Protein AF-0000000083107927 (afdb_homodimer)

Solvent-accessible surface area (backbone atoms only — not comparable to full-atom values): 17995 Å² total; per-residue (Å²): 126,89,70,71,64,63,70,63,21,47,60,52,73,68,55,48,52,52,48,58,64,39,48,59,57,32,38,38,34,33,36,38,98,84,64,43,47,44,71,46,82,35,68,58,19,66,60,95,88,34,48,30,35,75,42,50,58,80,34,67,66,45,54,21,39,76,75,36,34,45,26,21,42,36,36,68,52,48,76,32,79,42,50,28,31,36,40,32,32,31,37,36,48,46,81,45,88,44,73,68,60,45,48,56,45,35,51,35,36,40,27,37,51,57,33,86,81,52,79,87,45,45,68,58,40,52,57,71,46,57,74,43,30,31,35,38,54,48,69,75,43,76,49,49,38,32,34,64,61,71,72,60,69,92,60,73,73,24,26,71,19,28,59,52,66,71,64,54,98,125,88,71,71,65,63,70,63,20,48,60,51,73,67,53,47,53,53,49,58,65,39,48,58,57,32,39,38,32,32,35,39,98,85,64,43,46,42,69,46,80,36,66,57,19,68,60,95,88,34,50,30,36,74,42,49,60,80,34,68,64,44,54,21,38,76,75,38,34,44,26,20,42,35,36,68,52,50,80,31,77,43,51,29,31,35,38,33,33,31,37,35,48,45,79,45,87,44,72,70,59,44,48,56,46,36,50,34,36,40,28,35,50,57,33,87,81,52,78,86,46,46,68,59,40,52,57,72,46,57,74,41,30,32,33,38,55,47,68,75,43,78,50,49,39,31,34,63,62,69,72,59,70,90,60,73,72,26,26,70,20,29,61,49,65,71,66,56,93

Radius of gyration: 19.97 Å; Cα contacts (8 Å, |Δi|>4): 719; chains: 2; bounding box: 53×62×47 Å

Secondary structure (DSSP, 8-state):
----HHHHTPPPHHHHHHHHHH--EEEEEEE-TTS-EEEEEEE-EEETTEEEEEEETTSHHHHHHHH--EEEEEEEE-SSGGG-EEEEEEEEEEEE--HHHHHHHHHHHHHHHT----GGGHHHHHHHTTTEEEEEEEEEEEEEEEGGGG-PPP----STTHHHHHTT-/----HHHHTPPPHHHHHHHHHH--EEEEEEE-TTS-EEEEEEE-EEETTEEEEEEETTSHHHHHHHH--EEEEEEEE-SSGGG-EEEEEEEEEEEE--HHHHHHHHHHHHHHHT----GGGHHHHHHHTTTEEEEEEEEEEEEEEEGGGG-PPP----STTHHHHHS--

Organism: NCBI:txid185642

InterPro domains:
  IPR011576 Pyridoxamine 5'-phosphate oxidase, N-terminal [PF01243] (13-145)
  IPR012349 FMN-binding split barrel [G3DSA:2.30.110.10] (10-155)
  IPR019920 F420-binding domain, putative [TIGR03618] (17-143)
  IPR052019 F420H(2)-dependent biliverdin reductase/Heme oxygenase [PTHR35176] (5-149)

Nearest PDB structures (foldseek):
  1rfe-assembly1_A  TM=9.803E-01  e=1.146E-28  Mycobacterium tuberculosis H37Rv
  3tgv-assembly2_D  TM=7.789E-01  e=3.105E-09  Vibrio cholerae O395
  2fg9-assembly1_A  TM=7.970E-01  e=3.105E-09  Bacteroides thetaiotaomicron VPI-5482
  3f7e-assembly1_B  TM=7.983E-01  e=1.366E-08  Mycolicibacterium smegmatis
  5bnc-assembly1_B  TM=7.028E-01  e=1.392E-09  Mycolicibacterium smegmatis MC2 155

Foldseek 3Di:
DPPPVQVLFFDDPVRQLVLVLQAAKKKKWFADPVRDTDIDIAGWFADPSWTKGKDACPDPRNVRCVVPFWMKMKDWDDQDQLFTKIKMFTDGKDKDDDPVVQQRGLQRSCCSPPHHDDPVCSVVSVVVRPNIIMMTDDGPDMRIGGSPSVPDDDDDRDDPCSCVVVVDD/DPPPVQVLFFDDPVRQLVLVLQAAKKKKWFADPVRDTDIDIAGWFADPSWTKGKDACPDPRNVRCVVPFWMKMKDWDDQDQLFTKIKMFTDGKDKDDDPVVQQRGLQRSCCSPPHHDDPVCSVVSVVVRPNIIMMTDDGPDMRIGGSPSVPDDDDDRDDPCSCVVPVDD

pLDDT: mean 95.0, std 11.54, range [25.0, 98.97]

Structure (mmCIF, N/CA/C/O backbone):
data_AF-0000000083107927-model_v1
#
loop_
_entity.id
_entity.type
_entity.pdbx_description
1 polymer 'PPOX class F420-dependent enzyme'
#
loop_
_atom_site.group_PDB
_atom_site.id
_atom_site.type_symbol
_atom_site.label_atom_id
_atom_site.label_alt_id
_atom_site.label_comp_id
_atom_site.label_asym_id
_atom_site.label_entity_id
_atom_site.label_seq_id
_atom_site.pdbx_PDB_ins_code
_atom_site.Cartn_x
_atom_site.Cartn_y
_atom_site.Cartn_z
_atom_site.occupancy
_atom_site.B_iso_or_equiv
_atom_site.auth_seq_id
_atom_site.auth_comp_id
_atom_site.auth_asym_id
_atom_site.auth_atom_id
_atom_site.pdbx_PDB_model_num
ATOM 1 N N . MET A 1 1 ? -26.991 18.709 9.28 1 25 1 MET A N 1
ATOM 2 C CA . MET A 1 1 ? -26.759 17.269 9.339 1 25 1 MET A CA 1
ATOM 3 C C . MET A 1 1 ? -25.524 16.884 8.532 1 25 1 MET A C 1
ATOM 5 O O . MET A 1 1 ? -25.493 17.06 7.313 1 25 1 MET A O 1
ATOM 9 N N . GLY A 1 2 ? -24.262 17.205 8.738 1 36.43 2 GLY A N 1
ATOM 10 C CA . GLY A 1 2 ? -23.149 16.992 7.827 1 36.43 2 GLY A CA 1
ATOM 11 C C . GLY A 1 2 ? -23.206 15.652 7.118 1 36.43 2 GLY A C 1
ATOM 12 O O . GLY A 1 2 ? -23.326 14.608 7.763 1 36.43 2 GLY A O 1
ATOM 13 N N . THR A 1 3 ? -23.9 15.281 6.061 1 43.7 3 THR A N 1
ATOM 14 C CA . THR A 1 3 ? -24.222 14.115 5.247 1 43.7 3 THR A CA 1
ATOM 15 C C . THR A 1 3 ? -23.031 13.163 5.17 1 43.7 3 THR A C 1
ATOM 17 O O . THR A 1 3 ? -21.882 13.603 5.094 1 43.7 3 THR A O 1
ATOM 20 N N . ASN A 1 4 ? -23.126 11.866 5.788 1 58.09 4 ASN A N 1
ATOM 21 C CA . ASN A 1 4 ? -22.116 10.815 5.848 1 58.09 4 ASN A CA 1
ATOM 22 C C . ASN A 1 4 ? -21.415 10.633 4.504 1 58.09 4 ASN A C 1
ATOM 24 O O . ASN A 1 4 ? -21.926 9.942 3.621 1 58.09 4 ASN A O 1
ATOM 28 N N . GLN A 1 5 ? -20.602 11.636 4.016 1 72.55 5 GLN A N 1
ATOM 29 C CA . GLN A 1 5 ? -19.848 11.679 2.767 1 72.55 5 GLN A CA 1
ATOM 30 C C . GLN A 1 5 ? -19.189 10.334 2.476 1 72.55 5 GLN A C 1
ATOM 32 O O . GLN A 1 5 ? -19.013 9.961 1.315 1 72.55 5 GLN A O 1
ATOM 37 N N . ARG A 1 6 ? -19.129 9.5 3.492 1 80.08 6 ARG A N 1
ATOM 38 C CA . ARG A 1 6 ? -18.512 8.196 3.269 1 80.08 6 ARG A CA 1
ATOM 39 C C . ARG A 1 6 ? -19.427 7.29 2.452 1 80.08 6 ARG A C 1
ATOM 41 O O . ARG A 1 6 ? -18.96 6.538 1.595 1 80.08 6 ARG A O 1
ATOM 48 N N . ALA A 1 7 ? -20.666 7.366 2.718 1 86.87 7 ALA A N 1
ATOM 49 C CA . ALA A 1 7 ? -21.623 6.513 2.02 1 86.87 7 ALA A CA 1
ATOM 50 C C . ALA A 1 7 ? -21.676 6.85 0.533 1 86.87 7 ALA A C 1
ATOM 52 O O . ALA A 1 7 ? -21.953 5.981 -0.298 1 86.87 7 ALA A O 1
ATOM 53 N N . SER A 1 8 ? -21.372 8.087 0.231 1 92.18 8 SER A N 1
ATOM 54 C CA . SER A 1 8 ? -21.516 8.54 -1.149 1 92.18 8 SER A CA 1
ATOM 55 C C . SER A 1 8 ? -20.375 8.028 -2.021 1 92.18 8 SER A C 1
ATOM 57 O O . SER A 1 8 ? -20.486 8.006 -3.249 1 92.18 8 SER A O 1
ATOM 59 N N . ILE A 1 9 ? -19.331 7.525 -1.415 1 97.04 9 ILE A N 1
ATOM 60 C CA . ILE A 1 9 ? -18.185 7.174 -2.247 1 97.04 9 ILE A CA 1
ATOM 61 C C . ILE A 1 9 ? -17.94 5.668 -2.18 1 97.04 9 ILE A C 1
ATOM 63 O O . ILE A 1 9 ? -16.983 5.161 -2.77 1 97.04 9 ILE A O 1
ATOM 67 N N . VAL A 1 10 ? -18.829 4.957 -1.519 1 98.24 10 VAL A N 1
ATOM 68 C CA . VAL A 1 10 ? -18.697 3.507 -1.423 1 98.24 10 VAL A CA 1
ATOM 69 C C . VAL A 1 10 ? -18.912 2.876 -2.797 1 98.24 10 VAL A C 1
ATOM 71 O O . VAL A 1 10 ? -19.818 3.272 -3.534 1 98.24 10 VAL A O 1
ATOM 74 N N . MET A 1 11 ? -18.13 1.885 -3.105 1 98.54 11 MET A N 1
ATOM 75 C CA . MET A 1 11 ? -18.261 1.158 -4.365 1 98.54 11 MET A CA 1
ATOM 76 C C . MET A 1 11 ? -19.229 -0.011 -4.22 1 98.54 11 MET A C 1
ATOM 78 O O . MET A 1 11 ? -19.289 -0.646 -3.165 1 98.54 11 MET A O 1
ATOM 82 N N . SER A 1 12 ? -19.942 -0.313 -5.289 1 98.06 12 SER A N 1
ATOM 83 C CA . SER A 1 12 ? -20.732 -1.539 -5.331 1 98.06 12 SER A CA 1
ATOM 84 C C . SER A 1 12 ? -19.837 -2.771 -5.414 1 98.06 12 SER A C 1
ATOM 86 O O . SER A 1 12 ? -18.641 -2.658 -5.694 1 98.06 12 SER A O 1
ATOM 88 N N . GLU A 1 13 ? -20.438 -3.903 -5.198 1 97.84 13 GLU A N 1
ATOM 89 C CA . GLU A 1 13 ? -19.687 -5.149 -5.312 1 97.84 13 GLU A CA 1
ATOM 90 C C . GLU A 1 13 ? -19.122 -5.326 -6.718 1 97.84 13 GLU A C 1
ATOM 92 O O . GLU A 1 13 ? -18.001 -5.812 -6.887 1 97.84 13 GLU A O 1
ATOM 97 N N . GLU A 1 14 ? -19.906 -4.949 -7.676 1 98.33 14 GLU A N 1
ATOM 98 C CA . GLU A 1 14 ? -19.465 -5.059 -9.064 1 98.33 14 GLU A CA 1
ATOM 99 C C . GLU A 1 14 ? -18.309 -4.105 -9.352 1 98.33 14 GLU A C 1
ATOM 101 O O . GLU A 1 14 ? -17.373 -4.457 -10.074 1 98.33 14 GLU A O 1
ATOM 106 N N . GLU A 1 15 ? -18.398 -2.898 -8.848 1 98.53 15 GLU A N 1
ATOM 107 C CA . GLU A 1 15 ? -17.324 -1.922 -9.013 1 98.53 15 GLU A CA 1
ATOM 108 C C . GLU A 1 15 ? -16.034 -2.405 -8.357 1 98.53 15 GLU A C 1
ATOM 110 O O . GLU A 1 15 ? -14.947 -2.232 -8.912 1 98.53 15 GLU A O 1
ATOM 115 N N . ILE A 1 16 ? -16.184 -3.006 -7.168 1 98.74 16 ILE A N 1
ATOM 116 C CA . ILE A 1 16 ? -15.023 -3.532 -6.458 1 98.74 16 ILE A CA 1
ATOM 117 C C . ILE A 1 16 ? -14.38 -4.649 -7.277 1 98.74 16 ILE A C 1
ATOM 119 O O . ILE A 1 16 ? -13.16 -4.671 -7.458 1 98.74 16 ILE A O 1
ATOM 123 N N . ALA A 1 17 ? -15.199 -5.556 -7.761 1 98.64 17 ALA A N 1
ATOM 124 C CA . ALA A 1 17 ? -14.676 -6.667 -8.552 1 98.64 17 ALA A CA 1
ATOM 125 C C . ALA A 1 17 ? -13.923 -6.159 -9.778 1 98.64 17 ALA A C 1
ATOM 127 O O . ALA A 1 17 ? -12.827 -6.636 -10.083 1 98.64 17 ALA A O 1
ATOM 128 N N . ASP A 1 18 ? -14.501 -5.166 -10.464 1 98.38 18 ASP A N 1
ATOM 129 C CA . ASP A 1 18 ? -13.883 -4.574 -11.647 1 98.38 18 ASP A CA 1
ATOM 130 C C . ASP A 1 18 ? -12.563 -3.892 -11.294 1 98.38 18 ASP A C 1
ATOM 132 O O . ASP A 1 18 ? -11.572 -4.037 -12.012 1 98.38 18 ASP A O 1
ATOM 136 N N . TYR A 1 19 ? -12.584 -3.211 -10.211 1 98.56 19 TYR A N 1
ATOM 137 C CA . TYR A 1 19 ? -11.402 -2.489 -9.754 1 98.56 19 TYR A CA 1
ATOM 138 C C . TYR A 1 19 ? -10.275 -3.453 -9.405 1 98.56 19 TYR A C 1
ATOM 140 O O . TYR A 1 19 ? -9.121 -3.231 -9.779 1 98.56 19 TYR A O 1
ATOM 148 N N . VAL A 1 20 ? -10.622 -4.533 -8.737 1 98.81 20 VAL A N 1
ATOM 149 C CA . VAL A 1 20 ? -9.642 -5.537 -8.335 1 98.81 20 VAL A CA 1
ATOM 150 C C . VAL A 1 20 ? -9.008 -6.165 -9.574 1 98.81 20 VAL A C 1
ATOM 152 O O . VAL A 1 20 ? -7.786 -6.319 -9.643 1 98.81 20 VAL A O 1
ATOM 155 N N . VAL A 1 21 ? -9.779 -6.44 -10.523 1 98.57 21 VAL A N 1
ATOM 156 C CA . VAL A 1 21 ? -9.301 -7.134 -11.714 1 98.57 21 VAL A CA 1
ATOM 157 C C . VAL A 1 21 ? -8.404 -6.205 -12.529 1 98.57 21 VAL A C 1
ATOM 159 O O . VAL A 1 21 ? -7.417 -6.647 -13.121 1 98.57 21 VAL A O 1
ATOM 162 N N . LYS A 1 22 ? -8.572 -4.935 -12.477 1 97.46 22 LYS A N 1
ATOM 163 C CA . LYS A 1 22 ? -7.881 -3.988 -13.347 1 97.46 22 LYS A CA 1
ATOM 164 C C . LYS A 1 22 ? -6.678 -3.369 -12.641 1 97.46 22 LYS A C 1
ATOM 166 O O . LYS A 1 22 ? -5.867 -2.684 -13.268 1 97.46 22 LYS A O 1
ATOM 171 N N . SER A 1 23 ? -6.612 -3.603 -11.347 1 97.62 23 SER A N 1
ATOM 172 C CA . SER A 1 23 ? -5.496 -3.052 -10.586 1 97.62 23 SER A CA 1
ATOM 173 C C . SER A 1 23 ? -4.293 -3.989 -10.614 1 97.62 23 SER A C 1
ATOM 175 O O . SER A 1 23 ? -4.45 -5.207 -10.715 1 97.62 23 SER A O 1
ATOM 177 N N . ARG A 1 24 ? -3.165 -3.436 -10.486 1 97.36 24 ARG A N 1
ATOM 178 C CA . ARG A 1 24 ? -1.937 -4.193 -10.706 1 97.36 24 ARG A CA 1
ATOM 179 C C . ARG A 1 24 ? -1.326 -4.642 -9.383 1 97.36 24 ARG A C 1
ATOM 181 O O . ARG A 1 24 ? -0.873 -5.782 -9.257 1 97.36 24 ARG A O 1
ATOM 188 N N . THR A 1 25 ? -1.257 -3.736 -8.391 1 98.24 25 THR A N 1
ATOM 189 C CA . THR A 1 25 ? -0.517 -3.987 -7.159 1 98.24 25 THR A CA 1
ATOM 190 C C . THR A 1 25 ? -1.417 -3.803 -5.941 1 98.24 25 THR A C 1
ATOM 192 O O . THR A 1 25 ? -2.267 -2.91 -5.92 1 98.24 25 THR A O 1
ATOM 195 N N . GLY A 1 26 ? -1.295 -4.622 -4.944 1 98.77 26 GLY A N 1
ATOM 196 C CA . GLY A 1 26 ? -1.886 -4.438 -3.629 1 98.77 26 GLY A CA 1
ATOM 197 C C . GLY A 1 26 ? -0.879 -4.552 -2.5 1 98.77 26 GLY A C 1
ATOM 198 O O . GLY A 1 26 ? 0.249 -5.004 -2.711 1 98.77 26 GLY A O 1
ATOM 199 N N . THR A 1 27 ? -1.268 -4.118 -1.366 1 98.95 27 THR A N 1
ATOM 200 C CA . THR A 1 27 ? -0.433 -4.226 -0.175 1 98.95 27 THR A CA 1
ATOM 201 C C . THR A 1 27 ? -1.017 -5.241 0.804 1 98.95 27 THR A C 1
ATOM 203 O O . THR A 1 27 ? -2.187 -5.147 1.18 1 98.95 27 THR A O 1
ATOM 206 N N . LEU A 1 28 ? -0.202 -6.169 1.197 1 98.97 28 LEU A N 1
ATOM 207 C CA . LEU A 1 28 ? -0.564 -7.196 2.168 1 98.97 28 LEU A CA 1
ATOM 208 C C . LEU A 1 28 ? -0.007 -6.861 3.548 1 98.97 28 LEU A C 1
ATOM 210 O O . LEU A 1 28 ? 1.157 -6.476 3.675 1 98.97 28 LEU A O 1
ATOM 214 N N . ALA A 1 29 ? -0.851 -6.997 4.488 1 98.96 29 ALA A N 1
ATOM 215 C CA . ALA A 1 29 ? -0.398 -6.949 5.876 1 98.96 29 ALA A CA 1
ATOM 216 C C . ALA A 1 29 ? -0.568 -8.305 6.555 1 98.96 29 ALA A C 1
ATOM 218 O O . ALA A 1 29 ? -1.658 -8.882 6.54 1 98.96 29 ALA A O 1
ATOM 219 N N . THR A 1 30 ? 0.444 -8.792 7.118 1 98.92 30 THR A N 1
ATOM 220 C CA . THR A 1 30 ? 0.418 -9.938 8.02 1 98.92 30 THR A CA 1
ATOM 221 C C . THR A 1 30 ? 0.892 -9.54 9.415 1 98.92 30 THR A C 1
ATOM 223 O O . THR A 1 30 ? 1.312 -8.401 9.632 1 98.92 30 THR A O 1
ATOM 226 N N . VAL A 1 31 ? 0.742 -10.493 10.336 1 98.79 31 VAL A N 1
ATOM 227 C CA . VAL A 1 31 ? 1.048 -10.174 11.727 1 98.79 31 VAL A CA 1
ATOM 228 C C . VAL A 1 31 ? 2.315 -10.908 12.159 1 98.79 31 VAL A C 1
ATOM 230 O O . VAL A 1 31 ? 2.37 -12.14 12.119 1 98.79 31 VAL A O 1
ATOM 233 N N . GLY A 1 32 ? 3.346 -10.154 12.58 1 98.05 32 GLY A N 1
ATOM 234 C CA . GLY A 1 32 ? 4.568 -10.745 13.1 1 98.05 32 GLY A CA 1
ATOM 235 C C . GLY A 1 32 ? 4.386 -11.395 14.459 1 98.05 32 GLY A C 1
ATOM 236 O O . GLY A 1 32 ? 3.333 -11.254 15.084 1 98.05 32 GLY A O 1
ATOM 237 N N . PRO A 1 33 ? 5.423 -12.06 14.937 1 97.15 33 PRO A N 1
ATOM 238 C CA . PRO A 1 33 ? 5.312 -12.829 16.178 1 97.15 33 PRO A CA 1
ATOM 239 C C . PRO A 1 33 ? 5.018 -11.951 17.393 1 97.15 33 PRO A C 1
ATOM 241 O O . PRO A 1 33 ? 4.447 -12.424 18.378 1 97.15 33 PRO A O 1
ATOM 244 N N . ASP A 1 34 ? 5.344 -10.696 17.315 1 96.37 34 ASP A N 1
ATOM 245 C CA . ASP A 1 34 ? 5.117 -9.793 18.439 1 96.37 34 ASP A CA 1
ATOM 246 C C . ASP A 1 34 ? 3.927 -8.874 18.172 1 96.37 34 ASP A C 1
ATOM 248 O O . ASP A 1 34 ? 3.751 -7.863 18.856 1 96.37 34 ASP A O 1
ATOM 252 N N . GLY A 1 35 ? 3.237 -9.153 17.111 1 97.73 35 GLY A N 1
ATOM 253 C CA . GLY A 1 35 ? 2.065 -8.352 16.796 1 97.73 35 GLY A CA 1
ATOM 254 C C . GLY A 1 35 ? 2.36 -7.211 15.841 1 97.73 35 GLY A C 1
ATOM 255 O O . GLY A 1 35 ? 1.446 -6.508 15.404 1 97.73 35 GLY A O 1
ATOM 256 N N . GLN A 1 36 ? 3.663 -7.033 15.498 1 98.6 36 GLN A N 1
ATOM 257 C CA . GLN A 1 36 ? 4.063 -6.013 14.534 1 98.6 36 GLN A CA 1
ATOM 258 C C . GLN A 1 36 ? 3.499 -6.313 13.149 1 98.6 36 GLN A C 1
ATOM 260 O O . GLN A 1 36 ? 3.692 -7.408 12.618 1 98.6 36 GLN A O 1
ATOM 265 N N . PRO A 1 37 ? 2.724 -5.359 12.594 1 98.85 37 PRO A N 1
ATOM 266 C CA . PRO A 1 37 ? 2.302 -5.609 11.213 1 98.85 37 PRO A CA 1
ATOM 267 C C . PRO A 1 37 ? 3.477 -5.681 10.241 1 98.85 37 PRO A C 1
ATOM 269 O O . PRO A 1 37 ? 4.443 -4.927 10.377 1 98.85 37 PRO A O 1
ATOM 272 N N . HIS A 1 38 ? 3.434 -6.567 9.34 1 98.88 38 HIS A N 1
ATOM 273 C CA . HIS A 1 38 ? 4.408 -6.774 8.275 1 98.88 38 HIS A CA 1
ATOM 274 C C . HIS A 1 38 ? 3.796 -6.497 6.906 1 98.88 38 HIS A C 1
ATOM 276 O O . HIS A 1 38 ? 2.863 -7.186 6.488 1 98.88 38 HIS A O 1
ATOM 282 N N . LEU A 1 39 ? 4.331 -5.46 6.203 1 98.94 39 LEU A N 1
ATOM 283 C CA . LEU A 1 39 ? 3.748 -5.035 4.934 1 98.94 39 LEU A CA 1
ATOM 284 C C . LEU A 1 39 ? 4.623 -5.469 3.762 1 98.94 39 LEU A C 1
ATOM 286 O O . LEU A 1 39 ? 5.851 -5.373 3.83 1 98.94 39 LEU A O 1
ATOM 290 N N . VAL A 1 40 ? 3.98 -5.893 2.701 1 98.79 40 VAL A N 1
ATOM 291 C CA . VAL A 1 40 ? 4.637 -6.194 1.433 1 98.79 40 VAL A CA 1
ATOM 292 C C . VAL A 1 40 ? 3.725 -5.801 0.273 1 98.79 40 VAL A C 1
ATOM 294 O O . VAL A 1 40 ? 2.514 -6.033 0.32 1 98.79 40 VAL A O 1
ATOM 297 N N . ALA A 1 41 ? 4.277 -5.115 -0.723 1 98.61 41 ALA A N 1
ATOM 298 C CA . ALA A 1 41 ? 3.552 -4.92 -1.976 1 98.61 41 ALA A CA 1
ATOM 299 C C . ALA A 1 41 ? 3.527 -6.204 -2.801 1 98.61 41 ALA A C 1
ATOM 301 O O . ALA A 1 41 ? 4.527 -6.922 -2.875 1 98.61 41 ALA A O 1
ATOM 302 N N . MET A 1 42 ? 2.369 -6.48 -3.386 1 98.76 42 MET A N 1
ATOM 303 C CA . MET A 1 42 ? 2.191 -7.748 -4.087 1 98.76 42 MET A CA 1
ATOM 304 C C . MET A 1 42 ? 1.522 -7.533 -5.44 1 98.76 42 MET A C 1
ATOM 306 O O . MET A 1 42 ? 0.507 -6.84 -5.532 1 98.76 42 MET A O 1
ATOM 310 N N . TRP A 1 43 ? 2.119 -8.13 -6.438 1 98.7 43 TRP A N 1
ATOM 311 C CA . TRP A 1 43 ? 1.282 -8.538 -7.562 1 98.7 43 TRP A CA 1
ATOM 312 C C . TRP A 1 43 ? 0.413 -9.733 -7.188 1 98.7 43 TRP A C 1
ATOM 314 O O . TRP A 1 43 ? 0.791 -10.542 -6.337 1 98.7 43 TRP A O 1
ATOM 324 N N . TYR A 1 44 ? -0.765 -9.791 -7.771 1 98.92 44 TYR A N 1
ATOM 325 C CA . TYR A 1 44 ? -1.699 -10.803 -7.288 1 98.92 44 TYR A CA 1
ATOM 326 C C . TYR A 1 44 ? -2.484 -11.416 -8.442 1 98.92 44 TYR A C 1
ATOM 328 O O . TYR A 1 44 ? -2.539 -10.847 -9.535 1 98.92 44 TYR A O 1
ATOM 336 N N . ALA A 1 45 ? -3.018 -12.565 -8.194 1 98.94 45 ALA A N 1
ATOM 337 C CA . ALA A 1 45 ? -3.919 -13.275 -9.1 1 98.94 45 ALA A CA 1
ATOM 338 C C . ALA A 1 45 ? -5.376 -13.064 -8.7 1 98.94 45 ALA A C 1
ATOM 340 O O . ALA A 1 45 ? -5.671 -12.764 -7.541 1 98.94 45 ALA A O 1
ATOM 341 N N . VAL A 1 46 ? -6.218 -13.165 -9.691 1 98.93 46 VAL A N 1
ATOM 342 C CA . VAL A 1 46 ? -7.659 -13.244 -9.474 1 98.93 46 VAL A CA 1
ATOM 343 C C . VAL A 1 46 ? -8.205 -14.528 -10.094 1 98.93 46 VAL A C 1
ATOM 345 O O . VAL A 1 46 ? -8.231 -14.671 -11.319 1 98.93 46 VAL A O 1
ATOM 348 N N . VAL A 1 47 ? -8.606 -15.483 -9.231 1 98.75 47 VAL A N 1
ATOM 349 C CA . VAL A 1 47 ? -9.134 -16.773 -9.662 1 98.75 47 VAL A CA 1
ATOM 350 C C . VAL A 1 47 ? -10.535 -16.976 -9.089 1 98.75 47 VAL A C 1
ATOM 352 O O . VAL A 1 47 ? -10.726 -16.943 -7.871 1 98.75 47 VAL A O 1
ATOM 355 N N . ASP A 1 48 ? -11.517 -17.076 -9.924 1 97.62 48 ASP A N 1
ATOM 356 C CA . ASP A 1 48 ? -12.912 -17.256 -9.536 1 97.62 48 ASP A CA 1
ATOM 357 C C . ASP A 1 48 ? -13.375 -16.129 -8.615 1 97.62 48 ASP A C 1
ATOM 359 O O . ASP A 1 48 ? -14.034 -16.378 -7.603 1 97.62 48 ASP A O 1
ATOM 363 N N . GLY A 1 49 ? -12.891 -14.954 -8.82 1 97.5 49 GLY A N 1
ATOM 364 C CA . GLY A 1 49 ? -13.34 -13.76 -8.12 1 97.5 49 GLY A CA 1
ATOM 365 C C . GLY A 1 49 ? -12.629 -13.54 -6.799 1 97.5 49 GLY A C 1
ATOM 366 O O . GLY A 1 49 ? -12.976 -12.627 -6.046 1 97.5 49 GLY A O 1
ATOM 367 N N . GLU A 1 50 ? -11.607 -14.369 -6.553 1 98.29 50 GLU A N 1
ATOM 368 C CA . GLU A 1 50 ? -10.866 -14.256 -5.301 1 98.29 50 GLU A CA 1
ATOM 369 C C . GLU A 1 50 ? -9.437 -13.779 -5.545 1 98.29 50 GLU A C 1
ATOM 371 O O . GLU A 1 50 ? -8.848 -14.075 -6.586 1 98.29 50 GLU A O 1
ATOM 376 N N . ILE A 1 51 ? -8.927 -13.107 -4.576 1 98.94 51 ILE A N 1
ATOM 377 C CA . ILE A 1 51 ? -7.548 -12.636 -4.643 1 98.94 51 ILE A CA 1
ATOM 378 C C . ILE A 1 51 ? -6.606 -13.724 -4.131 1 98.94 51 ILE A C 1
ATOM 380 O O . ILE A 1 51 ? -6.82 -14.282 -3.053 1 98.94 51 ILE A O 1
ATOM 384 N N . TRP A 1 52 ? -5.591 -13.998 -4.937 1 98.96 52 TRP A N 1
ATOM 385 C CA . TRP A 1 52 ? -4.567 -14.981 -4.599 1 98.96 52 TRP A CA 1
ATOM 386 C C . TRP A 1 52 ? -3.172 -14.377 -4.722 1 98.96 52 TRP A C 1
ATOM 388 O O . TRP A 1 52 ? -2.933 -13.52 -5.575 1 98.96 52 TRP A O 1
ATOM 398 N N . LEU A 1 53 ? -2.319 -14.875 -3.916 1 98.91 53 LEU A N 1
ATOM 399 C CA . LEU A 1 53 ? -0.898 -14.553 -3.985 1 98.91 53 LEU A CA 1
ATOM 400 C C . LEU A 1 53 ? -0.064 -15.814 -4.192 1 98.91 53 LEU A C 1
ATOM 402 O O . LEU A 1 53 ? -0.444 -16.895 -3.736 1 98.91 53 LEU A O 1
ATOM 406 N N . GLU A 1 54 ? 1.019 -15.639 -4.883 1 98.77 54 GLU A N 1
ATOM 407 C CA . GLU A 1 54 ? 2.074 -16.646 -4.831 1 98.77 54 GLU A CA 1
ATOM 408 C C . GLU A 1 54 ? 3.322 -16.101 -4.141 1 98.77 54 GLU A C 1
ATOM 410 O O . GLU A 1 54 ? 3.677 -14.934 -4.318 1 98.77 54 GLU A O 1
ATOM 415 N N . THR A 1 55 ? 3.876 -16.9 -3.277 1 98.41 55 THR A N 1
ATOM 416 C CA . THR A 1 55 ? 5.036 -16.469 -2.504 1 98.41 55 THR A CA 1
ATOM 417 C C . THR A 1 55 ? 5.938 -17.654 -2.175 1 98.41 55 THR A C 1
ATOM 419 O O . THR A 1 55 ? 5.485 -18.801 -2.161 1 98.41 55 THR A O 1
ATOM 422 N N . LYS A 1 56 ? 7.207 -17.363 -1.933 1 97.46 56 LYS A N 1
ATOM 423 C CA . LYS A 1 56 ? 8.09 -18.421 -1.45 1 97.46 56 LYS A CA 1
ATOM 424 C C . LYS A 1 56 ? 7.55 -19.044 -0.166 1 97.46 56 LYS A C 1
ATOM 426 O O . LYS A 1 56 ? 7.122 -18.331 0.744 1 97.46 56 LYS A O 1
ATOM 431 N N . ALA A 1 57 ? 7.664 -20.335 -0.067 1 97.18 57 ALA A N 1
ATOM 432 C CA . ALA A 1 57 ? 7.112 -21.081 1.061 1 97.18 57 ALA A CA 1
ATOM 433 C C . ALA A 1 57 ? 7.75 -20.641 2.375 1 97.18 57 ALA A C 1
ATOM 435 O O . ALA A 1 57 ? 7.104 -20.667 3.426 1 97.18 57 ALA A O 1
ATOM 436 N N . LYS A 1 58 ? 8.929 -20.146 2.34 1 97.06 58 LYS A N 1
ATOM 437 C CA . LYS A 1 58 ? 9.67 -19.807 3.551 1 97.06 58 LYS A CA 1
ATOM 438 C C . LYS A 1 58 ? 9.705 -18.297 3.77 1 97.06 58 LYS A C 1
ATOM 440 O O . LYS A 1 58 ? 10.38 -17.812 4.68 1 97.06 58 LYS A O 1
ATOM 445 N N . SER A 1 59 ? 9.032 -17.56 2.937 1 97.44 59 SER A N 1
ATOM 446 C CA . SER A 1 59 ? 9.015 -16.109 3.087 1 97.44 59 SER A CA 1
ATOM 447 C C . SER A 1 59 ? 8.445 -15.7 4.441 1 97.44 59 SER A C 1
ATOM 449 O O . SER A 1 59 ? 7.683 -16.452 5.052 1 97.44 59 SER A O 1
ATOM 451 N N . GLN A 1 60 ? 8.805 -14.556 4.861 1 97.75 60 GLN A N 1
ATOM 452 C CA . GLN A 1 60 ? 8.329 -14.045 6.142 1 97.75 60 GLN A CA 1
ATOM 453 C C . GLN A 1 60 ? 6.805 -13.971 6.173 1 97.75 60 GLN A C 1
ATOM 455 O O . GLN A 1 60 ? 6.185 -14.266 7.197 1 97.75 60 GLN A O 1
ATOM 460 N N . LYS A 1 61 ? 6.196 -13.524 5.057 1 98.41 61 LYS A N 1
ATOM 461 C CA . LYS A 1 61 ? 4.737 -13.451 5.057 1 98.41 61 LYS A CA 1
ATOM 462 C C . LYS A 1 61 ? 4.118 -14.837 5.211 1 98.41 61 LYS A C 1
ATOM 464 O O . LYS A 1 61 ? 3.109 -14.999 5.901 1 98.41 61 LYS A O 1
ATOM 469 N N . ALA A 1 62 ? 4.716 -15.834 4.594 1 98.52 62 ALA A N 1
ATOM 470 C CA . ALA A 1 62 ? 4.213 -17.196 4.757 1 98.52 62 ALA A CA 1
ATOM 471 C C . ALA A 1 62 ? 4.382 -17.674 6.196 1 98.52 62 ALA A C 1
ATOM 473 O O . ALA A 1 62 ? 3.471 -18.279 6.766 1 98.52 62 ALA A O 1
ATOM 474 N N . VAL A 1 63 ? 5.5 -17.424 6.802 1 98.66 63 VAL A N 1
ATOM 475 C CA . VAL A 1 63 ? 5.762 -17.783 8.191 1 98.66 63 VAL A CA 1
ATOM 476 C C . VAL A 1 63 ? 4.734 -17.115 9.101 1 98.66 63 VAL A C 1
ATOM 478 O O . VAL A 1 63 ? 4.164 -17.761 9.983 1 98.66 63 VAL A O 1
ATOM 481 N N . ASN A 1 64 ? 4.491 -15.84 8.859 1 98.85 64 ASN A N 1
ATOM 482 C CA . ASN A 1 64 ? 3.492 -15.119 9.64 1 98.85 64 ASN A CA 1
ATOM 483 C C . ASN A 1 64 ? 2.117 -15.773 9.532 1 98.85 64 ASN A C 1
ATOM 485 O O . ASN A 1 64 ? 1.447 -15.99 10.544 1 98.85 64 ASN A O 1
ATOM 489 N N . LEU A 1 65 ? 1.774 -16.11 8.331 1 98.78 65 LEU A N 1
ATOM 490 C CA . LEU A 1 65 ? 0.423 -16.586 8.053 1 98.78 65 LEU A CA 1
ATOM 491 C C . LEU A 1 65 ? 0.193 -17.961 8.671 1 98.78 65 LEU A C 1
ATOM 493 O O . LEU A 1 65 ? -0.923 -18.282 9.085 1 98.78 65 LEU A O 1
ATOM 497 N N . ARG A 1 66 ? 1.207 -18.734 8.757 1 98.58 66 ARG A N 1
ATOM 498 C CA . ARG A 1 66 ? 1.088 -20.044 9.388 1 98.58 66 ARG A CA 1
ATOM 499 C C . ARG A 1 66 ? 0.862 -19.91 10.891 1 98.58 66 ARG A C 1
ATOM 501 O O . ARG A 1 66 ? 0.205 -20.754 11.503 1 98.58 66 ARG A O 1
ATOM 508 N N . ARG A 1 67 ? 1.303 -18.808 11.42 1 98.59 67 ARG A N 1
ATOM 509 C CA . ARG A 1 67 ? 1.158 -18.568 12.852 1 98.59 67 ARG A CA 1
ATOM 510 C C . ARG A 1 67 ? -0.141 -17.827 13.154 1 98.59 67 ARG A C 1
ATOM 512 O O . ARG A 1 67 ? -0.81 -18.117 14.148 1 98.59 67 ARG A O 1
ATOM 519 N N . ASP A 1 68 ? -0.467 -16.881 12.392 1 98.73 68 ASP A N 1
ATOM 520 C CA . ASP A 1 68 ? -1.622 -15.998 12.521 1 98.73 68 ASP A CA 1
ATOM 521 C C . ASP A 1 68 ? -2.214 -15.666 11.153 1 98.73 68 ASP A C 1
ATOM 523 O O . ASP A 1 68 ? -1.615 -14.919 10.377 1 98.73 68 ASP A O 1
ATOM 527 N N . ALA A 1 69 ? -3.369 -16.161 10.844 1 98.82 69 ALA A N 1
ATOM 528 C CA . ALA A 1 69 ? -3.914 -16.126 9.489 1 98.82 69 ALA A CA 1
ATOM 529 C C . ALA A 1 69 ? -4.53 -14.764 9.181 1 98.82 69 ALA A C 1
ATOM 531 O O . ALA A 1 69 ? -4.933 -14.5 8.046 1 98.82 69 ALA A O 1
ATOM 532 N N . ARG A 1 70 ? -4.667 -13.876 10.207 1 98.82 70 ARG A N 1
ATOM 533 C CA . ARG A 1 70 ? -5.271 -12.568 9.975 1 98.82 70 ARG A CA 1
ATOM 534 C C . ARG A 1 70 ? -4.467 -11.767 8.957 1 98.82 70 ARG A C 1
ATOM 536 O O . ARG A 1 70 ? -3.242 -11.675 9.059 1 98.82 70 ARG A O 1
ATOM 543 N N . VAL A 1 71 ? -5.134 -11.204 7.98 1 98.89 71 VAL A N 1
ATOM 544 C CA . VAL A 1 71 ? -4.482 -10.39 6.959 1 98.89 71 VAL A CA 1
ATOM 545 C C . VAL A 1 71 ? -5.385 -9.22 6.576 1 98.89 71 VAL A C 1
ATOM 547 O O . VAL A 1 71 ? -6.6 -9.271 6.784 1 98.89 71 VAL A O 1
ATOM 550 N N . SER A 1 72 ? -4.86 -8.233 6.112 1 98.95 72 SER A N 1
ATOM 551 C CA . SER A 1 72 ? -5.526 -7.183 5.349 1 98.95 72 SER A CA 1
ATOM 552 C C . SER A 1 72 ? -4.861 -6.98 3.992 1 98.95 72 SER A C 1
ATOM 554 O O . SER A 1 72 ? -3.663 -7.228 3.838 1 98.95 72 SER A O 1
ATOM 556 N N . PHE A 1 73 ? -5.559 -6.648 3.057 1 98.97 73 PHE A N 1
ATOM 557 C CA . PHE A 1 73 ? -5.101 -6.406 1.694 1 98.97 73 PHE A CA 1
ATOM 558 C C . PHE A 1 73 ? -5.707 -5.122 1.14 1 98.97 73 PHE A C 1
ATOM 560 O O . PHE A 1 73 ? -6.926 -4.944 1.165 1 98.97 73 PHE A O 1
ATOM 567 N N . LEU A 1 74 ? -4.885 -4.188 0.678 1 98.97 74 LEU A N 1
ATOM 568 C CA . LEU A 1 74 ? -5.321 -2.873 0.221 1 98.97 74 LEU A CA 1
ATOM 569 C C . LEU A 1 74 ? -4.922 -2.644 -1.233 1 98.97 74 LEU A C 1
ATOM 571 O O . LEU A 1 74 ? -3.776 -2.894 -1.614 1 98.97 74 LEU A O 1
ATOM 575 N N . ILE A 1 75 ? -5.847 -2.292 -2.06 1 98.88 75 ILE A N 1
ATOM 576 C CA . ILE A 1 75 ? -5.626 -1.783 -3.41 1 98.88 75 ILE A CA 1
ATOM 577 C C . ILE A 1 75 ? -6.065 -0.323 -3.489 1 98.88 75 ILE A C 1
ATOM 579 O O . ILE A 1 75 ? -7.18 0.019 -3.09 1 98.88 75 ILE A O 1
ATOM 583 N N . GLU A 1 76 ? -5.193 0.494 -3.884 1 97.91 76 GLU A N 1
ATOM 584 C CA . GLU A 1 76 ? -5.507 1.918 -3.946 1 97.91 76 GLU A CA 1
ATOM 585 C C . GLU A 1 76 ? -4.813 2.585 -5.131 1 97.91 76 GLU A C 1
ATOM 587 O O . GLU A 1 76 ? -3.804 2.082 -5.629 1 97.91 76 GLU A O 1
ATOM 592 N N . ASP A 1 77 ? -5.37 3.615 -5.633 1 95.12 77 ASP A N 1
ATOM 593 C CA . ASP A 1 77 ? -4.779 4.418 -6.698 1 95.12 77 ASP A CA 1
ATOM 594 C C . ASP A 1 77 ? -5.321 5.846 -6.674 1 95.12 77 ASP A C 1
ATOM 596 O O . ASP A 1 77 ? -6.106 6.203 -5.793 1 95.12 77 ASP A O 1
ATOM 600 N N . GLY A 1 78 ? -4.788 6.696 -7.594 1 95.1 78 GLY A N 1
ATOM 601 C CA . GLY A 1 78 ? -5.121 8.109 -7.68 1 95.1 78 GLY A CA 1
ATOM 602 C C . GLY A 1 78 ? -3.991 9.017 -7.232 1 95.1 78 GLY A C 1
ATOM 603 O O . GLY A 1 78 ? -3.323 8.74 -6.234 1 95.1 78 GLY A O 1
ATOM 604 N N . ASP A 1 79 ? -3.871 10.096 -7.96 1 95.13 79 ASP A N 1
ATOM 605 C CA . ASP A 1 79 ? -2.737 10.98 -7.71 1 95.13 79 ASP A CA 1
ATOM 606 C C . ASP A 1 79 ? -3.203 12.335 -7.181 1 95.13 79 ASP A C 1
ATOM 608 O O . ASP A 1 79 ? -2.395 13.128 -6.692 1 95.13 79 ASP A O 1
ATOM 612 N N . THR A 1 80 ? -4.486 12.618 -7.367 1 96.63 80 THR A N 1
ATOM 613 C CA . THR A 1 80 ? -5.111 13.836 -6.863 1 96.63 80 THR A CA 1
ATOM 614 C C . THR A 1 80 ? -6.374 13.508 -6.072 1 96.63 80 THR A C 1
ATOM 616 O O . THR A 1 80 ? -6.975 12.449 -6.263 1 96.63 80 THR A O 1
ATOM 619 N N . TYR A 1 81 ? -6.721 14.361 -5.207 1 96.17 81 TYR A N 1
ATOM 620 C CA . TYR A 1 81 ? -7.808 14.087 -4.275 1 96.17 81 TYR A CA 1
ATOM 621 C C . TYR A 1 81 ? -9.07 13.664 -5.018 1 96.17 81 TYR A C 1
ATOM 623 O O . TYR A 1 81 ? -9.783 12.759 -4.578 1 96.17 81 TYR A O 1
ATOM 631 N N . ASP A 1 82 ? -9.337 14.229 -6.143 1 96.74 82 ASP A N 1
ATOM 632 C CA . ASP A 1 82 ? -10.563 13.971 -6.893 1 96.74 82 ASP A CA 1
ATOM 633 C C . ASP A 1 82 ? -10.512 12.606 -7.576 1 96.74 82 ASP A C 1
ATOM 635 O O . ASP A 1 82 ? -11.531 12.112 -8.063 1 96.74 82 ASP A O 1
ATOM 639 N N . THR A 1 83 ? -9.378 11.925 -7.535 1 96.77 83 THR A N 1
ATOM 640 C CA . THR A 1 83 ? -9.245 10.678 -8.279 1 96.77 83 THR A CA 1
ATOM 641 C C . THR A 1 83 ? -8.933 9.517 -7.339 1 96.77 83 THR A C 1
ATOM 643 O O . THR A 1 83 ? -8.827 8.369 -7.775 1 96.77 83 THR A O 1
ATOM 646 N N . LEU A 1 84 ? -8.786 9.793 -6.035 1 97.43 84 LEU A N 1
ATOM 647 C CA . LEU A 1 84 ? -8.44 8.747 -5.078 1 97.43 84 LEU A CA 1
ATOM 648 C C . LEU A 1 84 ? -9.518 7.669 -5.038 1 97.43 84 LEU A C 1
ATOM 650 O O . LEU A 1 84 ? -10.71 7.979 -4.98 1 97.43 84 LEU A O 1
ATOM 654 N N . ARG A 1 85 ? -9.093 6.435 -5.057 1 98.08 85 ARG A N 1
ATOM 655 C CA . ARG A 1 85 ? -10.003 5.308 -4.878 1 98.08 85 ARG A CA 1
ATOM 656 C C . ARG A 1 85 ? -9.269 4.096 -4.315 1 98.08 85 ARG A C 1
ATOM 658 O O . ARG A 1 85 ? -8.042 4.012 -4.399 1 98.08 85 ARG A O 1
ATOM 665 N N . GLY A 1 86 ? -10.015 3.253 -3.691 1 98.55 86 GLY A N 1
ATOM 666 C CA . GLY A 1 86 ? -9.395 2.073 -3.111 1 98.55 86 GLY A CA 1
ATOM 667 C C . GLY A 1 86 ? -10.393 1.134 -2.459 1 98.55 86 GLY A C 1
ATOM 668 O O . GLY A 1 86 ? -11.572 1.469 -2.325 1 98.55 86 GLY A O 1
ATOM 669 N N . VAL A 1 87 ? -9.903 0.002 -2.151 1 98.9 87 VAL A N 1
ATOM 670 C CA . VAL A 1 87 ? -10.627 -0.994 -1.369 1 98.9 87 VAL A CA 1
ATOM 671 C C . VAL A 1 87 ? -9.666 -1.704 -0.419 1 98.9 87 VAL A C 1
ATOM 673 O O . VAL A 1 87 ? -8.548 -2.053 -0.803 1 98.9 87 VAL A O 1
ATOM 676 N N . SER A 1 88 ? -10.067 -1.795 0.78 1 98.89 88 SER A N 1
ATOM 677 C CA . SER A 1 88 ? -9.355 -2.56 1.799 1 98.89 88 SER A CA 1
ATOM 678 C C . SER A 1 88 ? -10.155 -3.783 2.232 1 98.89 88 SER A C 1
ATOM 680 O O . SER A 1 88 ? -11.337 -3.673 2.563 1 98.89 88 SER A O 1
ATOM 682 N N . PHE A 1 89 ? -9.519 -4.892 2.214 1 98.91 89 PHE A N 1
ATOM 683 C CA . PHE A 1 89 ? -10.097 -6.147 2.678 1 98.91 89 PHE A CA 1
ATOM 684 C C . PHE A 1 89 ? -9.478 -6.572 4.004 1 98.91 89 PHE A C 1
ATOM 686 O O . PHE A 1 89 ? -8.263 -6.471 4.188 1 98.91 89 PHE A O 1
ATOM 693 N N . GLU A 1 90 ? -10.331 -7.004 4.881 1 98.85 90 GLU A N 1
ATOM 694 C CA . GLU A 1 90 ? -9.893 -7.621 6.129 1 98.85 90 GLU A CA 1
ATOM 695 C C . GLU A 1 90 ? -10.465 -9.027 6.281 1 98.85 90 GLU A C 1
ATOM 697 O O . GLU A 1 90 ? -11.625 -9.271 5.94 1 98.85 90 GLU A O 1
ATOM 702 N N . GLY A 1 91 ? -9.617 -9.857 6.751 1 98.82 91 GLY A N 1
ATOM 703 C CA . GLY A 1 91 ? -10.039 -11.231 6.973 1 98.82 91 GLY A CA 1
ATOM 704 C C . GLY A 1 91 ? -8.893 -12.155 7.339 1 98.82 91 GLY A C 1
ATOM 705 O O . GLY A 1 91 ? -8.105 -11.85 8.237 1 98.82 91 GLY A O 1
ATOM 706 N N . VAL A 1 92 ? -8.874 -13.344 6.662 1 98.92 92 VAL A N 1
ATOM 707 C CA . VAL A 1 92 ? -7.829 -14.33 6.917 1 98.92 92 VAL A CA 1
ATOM 708 C C . VAL A 1 92 ? -7.261 -14.835 5.593 1 98.92 92 VAL A C 1
ATOM 710 O O . VAL A 1 92 ? -7.837 -14.592 4.53 1 98.92 92 VAL A O 1
ATOM 713 N N . ALA A 1 93 ? -6.144 -15.439 5.71 1 98.88 93 ALA A N 1
ATOM 714 C CA . ALA A 1 93 ? -5.527 -16.068 4.544 1 98.88 93 ALA A CA 1
ATOM 715 C C . ALA A 1 93 ? -5.424 -17.579 4.727 1 98.88 93 ALA A C 1
ATOM 717 O O . ALA A 1 93 ? -5.28 -18.067 5.851 1 98.88 93 ALA A O 1
ATOM 718 N N . GLU A 1 94 ? -5.526 -18.264 3.669 1 98.83 94 GLU A N 1
ATOM 719 C CA . GLU A 1 94 ? -5.31 -19.707 3.616 1 98.83 94 GLU A CA 1
ATOM 720 C C . GLU A 1 94 ? -4.125 -20.055 2.72 1 98.83 94 GLU A C 1
ATOM 722 O O . GLU A 1 94 ? -4.083 -19.655 1.554 1 98.83 94 GLU A O 1
ATOM 727 N N . ILE A 1 95 ? -3.221 -20.777 3.266 1 98.82 95 ILE A N 1
ATOM 728 C CA . ILE A 1 95 ? -2.105 -21.259 2.46 1 98.82 95 ILE A CA 1
ATOM 729 C C . ILE A 1 95 ? -2.473 -22.594 1.815 1 98.82 95 ILE A C 1
ATOM 731 O O . ILE A 1 95 ? -2.938 -23.511 2.495 1 98.82 95 ILE A O 1
ATOM 735 N N . VAL A 1 96 ? -2.302 -22.64 0.532 1 98.29 96 VAL A N 1
ATOM 736 C CA . VAL A 1 96 ? -2.632 -23.828 -0.248 1 98.29 96 VAL A CA 1
ATOM 737 C C . VAL A 1 96 ? -1.396 -24.311 -1.002 1 98.29 96 VAL A C 1
ATOM 739 O O . VAL A 1 96 ? -0.807 -23.563 -1.786 1 98.29 96 VAL A O 1
ATOM 742 N N . ASP A 1 97 ? -1.007 -25.508 -0.66 1 95.98 97 ASP A N 1
ATOM 743 C CA . ASP A 1 97 ? 0.098 -26.162 -1.354 1 95.98 97 ASP A CA 1
ATOM 744 C C . ASP A 1 97 ? -0.402 -27.321 -2.214 1 95.98 97 ASP A C 1
ATOM 746 O O . ASP A 1 97 ? -0.341 -28.48 -1.799 1 95.98 97 ASP A O 1
ATOM 750 N N . ASP A 1 98 ? -1.017 -27.011 -3.329 1 96.48 98 ASP A N 1
ATOM 751 C CA . ASP A 1 98 ? -1.643 -27.911 -4.292 1 96.48 98 ASP A CA 1
ATOM 752 C C . ASP A 1 98 ? -1.228 -27.563 -5.72 1 96.48 98 ASP A C 1
ATOM 754 O O . ASP A 1 98 ? -1.407 -26.427 -6.164 1 96.48 98 ASP A O 1
ATOM 758 N N . PRO A 1 99 ? -0.688 -28.523 -6.457 1 95.92 99 PRO A N 1
ATOM 759 C CA . PRO A 1 99 ? -0.155 -28.238 -7.792 1 95.92 99 PRO A CA 1
ATOM 760 C C . PRO A 1 99 ? -1.217 -27.7 -8.748 1 95.92 99 PRO A C 1
ATOM 762 O O . PRO A 1 99 ? -0.91 -26.889 -9.626 1 95.92 99 PRO A O 1
ATOM 765 N N . GLU A 1 100 ? -2.392 -28.181 -8.629 1 96.93 100 GLU A N 1
ATOM 766 C CA . GLU A 1 100 ? -3.448 -27.69 -9.508 1 96.93 100 GLU A CA 1
ATOM 767 C C . GLU A 1 100 ? -3.785 -26.233 -9.207 1 96.93 100 GLU A C 1
ATOM 769 O O . GLU A 1 100 ? -3.958 -25.428 -10.124 1 96.93 100 GLU A O 1
ATOM 774 N N . VAL A 1 101 ? -3.922 -25.927 -7.932 1 98.16 101 VAL A N 1
ATOM 775 C CA . VAL A 1 101 ? -4.164 -24.549 -7.519 1 98.16 101 VAL A CA 1
ATOM 776 C C . VAL A 1 101 ? -2.992 -23.668 -7.945 1 98.16 101 VAL A C 1
ATOM 778 O O . VAL A 1 101 ? -3.191 -22.581 -8.492 1 98.16 101 VAL A O 1
ATOM 781 N N . ALA A 1 102 ? -1.813 -24.193 -7.728 1 98.21 102 ALA A N 1
ATOM 782 C CA . ALA A 1 102 ? -0.613 -23.452 -8.108 1 98.21 102 ALA A CA 1
ATOM 783 C C . ALA A 1 102 ? -0.622 -23.12 -9.597 1 98.21 102 ALA A C 1
ATOM 785 O O . ALA A 1 102 ? -0.256 -22.011 -9.994 1 98.21 102 ALA A O 1
ATOM 786 N N . HIS A 1 103 ? -1.012 -24.039 -10.358 1 98.1 103 HIS A N 1
ATOM 787 C CA . HIS A 1 103 ? -1.062 -23.806 -11.797 1 98.1 103 HIS A CA 1
ATOM 788 C C . HIS A 1 103 ? -2.074 -22.719 -12.145 1 98.1 103 HIS A C 1
ATOM 790 O O . HIS A 1 103 ? -1.773 -21.811 -12.923 1 98.1 103 HIS A O 1
ATOM 796 N N . ARG A 1 104 ? -3.251 -22.747 -11.635 1 98.65 104 ARG A N 1
ATOM 797 C CA . ARG A 1 104 ? -4.285 -21.759 -11.926 1 98.65 104 ARG A CA 1
ATOM 798 C C . ARG A 1 104 ? -3.849 -20.365 -11.49 1 98.65 104 ARG A C 1
ATOM 800 O O . ARG A 1 104 ? -4.048 -19.39 -12.218 1 98.65 104 ARG A O 1
ATOM 807 N N . VAL A 1 105 ? -3.271 -20.287 -10.319 1 98.86 105 VAL A N 1
ATOM 808 C CA . VAL A 1 105 ? -2.783 -19.015 -9.796 1 98.86 105 VAL A CA 1
ATOM 809 C C . VAL A 1 105 ? -1.641 -18.501 -10.669 1 98.86 105 VAL A C 1
ATOM 811 O O . VAL A 1 105 ? -1.612 -17.323 -11.033 1 98.86 105 VAL A O 1
ATOM 814 N N . GLY A 1 106 ? -0.7 -19.394 -10.997 1 98.79 106 GLY A N 1
ATOM 815 C CA . GLY A 1 106 ? 0.397 -19.025 -11.877 1 98.79 106 GLY A CA 1
ATOM 816 C C . GLY A 1 106 ? -0.068 -18.499 -13.222 1 98.79 106 GLY A C 1
ATOM 817 O O . GLY A 1 106 ? 0.473 -17.514 -13.73 1 98.79 106 GLY A O 1
ATOM 818 N N . VAL A 1 107 ? -1.031 -19.135 -13.82 1 98.86 107 VAL A N 1
ATOM 819 C CA . VAL A 1 107 ? -1.588 -18.705 -15.098 1 98.86 107 VAL A CA 1
ATOM 820 C C . VAL A 1 107 ? -2.206 -17.316 -14.952 1 98.86 107 VAL A C 1
ATOM 822 O O . VAL A 1 107 ? -2.011 -16.45 -15.808 1 98.86 107 VAL A O 1
ATOM 825 N N . SER A 1 108 ? -2.962 -17.12 -13.931 1 98.91 108 SER A N 1
ATOM 826 C CA . SER A 1 108 ? -3.567 -15.811 -13.705 1 98.91 108 SER A CA 1
ATOM 827 C C . SER A 1 108 ? -2.504 -14.725 -13.58 1 98.91 108 SER A C 1
ATOM 829 O O . SER A 1 108 ? -2.616 -13.665 -14.199 1 98.91 108 SER A O 1
ATOM 831 N N . VAL A 1 109 ? -1.452 -14.966 -12.779 1 98.8 109 VAL A N 1
ATOM 832 C CA . VAL A 1 109 ? -0.369 -13.997 -12.645 1 98.8 109 VAL A CA 1
ATOM 833 C C . VAL A 1 109 ? 0.266 -13.74 -14.009 1 98.8 109 VAL A C 1
ATOM 835 O O . VAL A 1 109 ? 0.502 -12.588 -14.383 1 98.8 109 VAL A O 1
ATOM 838 N N . TRP A 1 110 ? 0.538 -14.809 -14.754 1 98.61 110 TRP A N 1
ATOM 839 C CA . TRP A 1 110 ? 1.123 -14.672 -16.083 1 98.61 110 TRP A CA 1
ATOM 840 C C . TRP A 1 110 ? 0.263 -13.776 -16.968 1 98.61 110 TRP A C 1
ATOM 842 O O . TRP A 1 110 ? 0.761 -12.815 -17.56 1 98.61 110 TRP A O 1
ATOM 852 N N . GLU A 1 111 ? -1.014 -13.991 -17.022 1 98.8 111 GLU A N 1
ATOM 853 C CA . GLU A 1 111 ? -1.919 -13.252 -17.897 1 98.8 111 GLU A CA 1
ATOM 854 C C . GLU A 1 111 ? -2.042 -11.795 -17.46 1 98.8 111 GLU A C 1
ATOM 856 O O . GLU A 1 111 ? -2.168 -10.899 -18.297 1 98.8 111 GLU A O 1
ATOM 861 N N . ARG A 1 112 ? -1.974 -11.619 -16.212 1 98.66 112 ARG A N 1
ATOM 862 C CA . ARG A 1 112 ? -2.202 -10.28 -15.679 1 98.66 112 ARG A CA 1
ATOM 863 C C . ARG A 1 112 ? -0.972 -9.398 -15.871 1 98.66 112 ARG A C 1
ATOM 865 O O . ARG A 1 112 ? -1.095 -8.186 -16.06 1 98.66 112 ARG A O 1
ATOM 872 N N . TYR A 1 113 ? 0.25 -10.005 -15.945 1 98.02 113 TYR A N 1
ATOM 873 C CA . TYR A 1 113 ? 1.428 -9.149 -15.859 1 98.02 113 TYR A CA 1
ATOM 874 C C . TYR A 1 113 ? 2.342 -9.356 -17.061 1 98.02 113 TYR A C 1
ATOM 876 O O . TYR A 1 113 ? 3.253 -8.561 -17.301 1 98.02 113 TYR A O 1
ATOM 884 N N . THR A 1 114 ? 2.118 -10.404 -17.797 1 97.25 114 THR A N 1
ATOM 885 C CA . THR A 1 114 ? 3.05 -10.711 -18.876 1 97.25 114 THR A CA 1
ATOM 886 C C . THR A 1 114 ? 2.336 -10.707 -20.225 1 97.25 114 THR A C 1
ATOM 888 O O . THR A 1 114 ? 2.709 -9.956 -21.128 1 97.25 114 THR A O 1
ATOM 891 N N . GLY A 1 115 ? 1.313 -11.561 -20.4 1 97.34 115 GLY A N 1
ATOM 892 C CA . GLY A 1 115 ? 0.589 -11.699 -21.654 1 97.34 115 GLY A CA 1
ATOM 893 C C . GLY A 1 115 ? -0.345 -12.894 -21.675 1 97.34 115 GLY A C 1
ATOM 894 O O . GLY A 1 115 ? -0.508 -13.579 -20.663 1 97.34 115 GLY A O 1
ATOM 895 N N . PRO A 1 116 ? -0.952 -13.091 -22.806 1 98.1 116 PRO A N 1
ATOM 896 C CA . PRO A 1 116 ? -1.859 -14.239 -22.882 1 98.1 116 PRO A CA 1
ATOM 897 C C . PRO A 1 116 ? -1.153 -15.568 -22.623 1 98.1 116 PRO A C 1
ATOM 899 O O . PRO A 1 116 ? -0.002 -15.748 -23.029 1 98.1 116 PRO A O 1
ATOM 902 N N . TYR A 1 117 ? -1.847 -16.406 -21.953 1 98.43 117 TYR A N 1
ATOM 903 C CA . TYR A 1 117 ? -1.305 -17.73 -21.667 1 98.43 117 TYR A CA 1
ATOM 904 C C . TYR A 1 117 ? -1.631 -18.707 -22.79 1 98.43 117 TYR A C 1
ATOM 906 O O . TYR A 1 117 ? -2.747 -18.71 -23.315 1 98.43 117 TYR A O 1
ATOM 914 N N . THR A 1 118 ? -0.648 -19.524 -23.222 1 98 118 THR A N 1
ATOM 915 C CA . THR A 1 118 ? -0.811 -20.707 -24.058 1 98 118 THR A CA 1
ATOM 916 C C . THR A 1 118 ? -0.076 -21.901 -23.456 1 98 118 THR A C 1
ATOM 918 O O . THR A 1 118 ? 0.793 -21.733 -22.59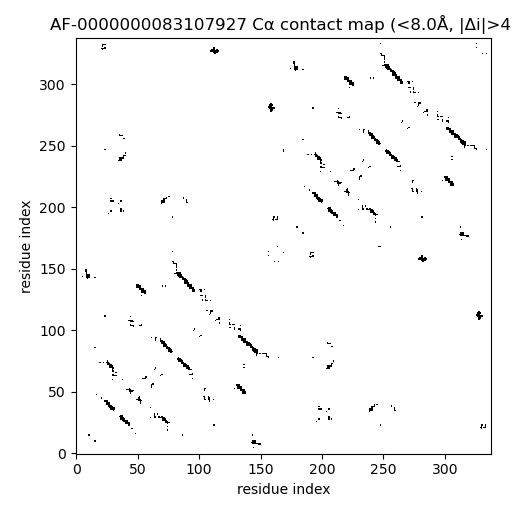9 1 98 118 THR A O 1
ATOM 921 N N . ASP A 1 119 ? -0.441 -23.008 -23.891 1 96.81 119 ASP A N 1
ATOM 922 C CA . ASP A 1 119 ? 0.184 -24.219 -23.367 1 96.81 119 ASP A CA 1
ATOM 923 C C . ASP A 1 119 ? 1.701 -24.174 -23.541 1 96.81 119 ASP A C 1
ATOM 925 O O . ASP A 1 119 ? 2.439 -24.767 -22.752 1 96.81 119 ASP A O 1
ATOM 929 N N . GLU A 1 120 ? 2.13 -23.456 -24.528 1 97.61 120 GLU A N 1
ATOM 930 C CA . GLU A 1 120 ? 3.562 -23.327 -24.777 1 97.61 120 GLU A CA 1
ATOM 931 C C . GLU A 1 120 ? 4.255 -22.581 -23.64 1 97.61 120 GLU A C 1
ATOM 933 O O . GLU A 1 120 ? 5.465 -22.718 -23.447 1 97.61 120 GLU A O 1
ATOM 938 N N . MET A 1 121 ? 3.482 -21.896 -22.865 1 97.37 121 MET A N 1
ATOM 939 C CA . MET A 1 121 ? 4.048 -21.098 -21.781 1 97.37 121 MET A CA 1
ATOM 940 C C . MET A 1 121 ? 4.092 -21.897 -20.483 1 97.37 121 MET A C 1
ATOM 942 O O . MET A 1 121 ? 4.624 -21.424 -19.476 1 97.37 121 MET A O 1
ATOM 946 N N . LYS A 1 122 ? 3.561 -23.067 -20.462 1 97.44 122 LYS A N 1
ATOM 947 C CA . LYS A 1 122 ? 3.411 -23.865 -19.249 1 97.44 122 LYS A CA 1
ATOM 948 C C . LYS A 1 122 ? 4.748 -24.038 -18.535 1 97.44 122 LYS A C 1
ATOM 950 O O . LYS A 1 122 ? 4.834 -23.87 -17.316 1 97.44 122 LYS A O 1
ATOM 955 N N . PRO A 1 123 ? 5.901 -24.368 -19.237 1 97.07 123 PRO A N 1
ATOM 956 C CA . PRO A 1 123 ? 7.171 -24.522 -18.524 1 97.07 123 PRO A CA 1
ATOM 957 C C . PRO A 1 123 ? 7.6 -23.248 -17.8 1 97.07 123 PRO A C 1
ATOM 959 O O . PRO A 1 123 ? 8.214 -23.317 -16.732 1 97.07 123 PRO A O 1
ATOM 962 N N . PHE A 1 124 ? 7.326 -22.125 -18.313 1 96.59 124 PHE A N 1
ATOM 963 C CA . PHE A 1 124 ? 7.681 -20.854 -17.693 1 96.59 124 PHE A CA 1
ATOM 964 C C . PHE A 1 124 ? 6.844 -20.609 -16.443 1 96.59 124 PHE A C 1
ATOM 966 O O . PHE A 1 124 ? 7.369 -20.189 -15.41 1 96.59 124 PHE A O 1
ATOM 973 N N . VAL A 1 125 ? 5.593 -20.923 -16.527 1 97.85 125 VAL A N 1
ATOM 974 C CA . VAL A 1 125 ? 4.708 -20.762 -15.379 1 97.85 125 VAL A CA 1
ATOM 975 C C . VAL A 1 125 ? 5.108 -21.742 -14.277 1 97.85 125 VAL A C 1
ATOM 977 O O . VAL A 1 125 ? 5.15 -21.378 -13.1 1 97.85 125 VAL A O 1
ATOM 980 N N . ASP A 1 126 ? 5.418 -22.948 -14.664 1 96.48 126 ASP A N 1
ATOM 981 C CA . ASP A 1 126 ? 5.861 -23.943 -13.692 1 96.48 126 ASP A CA 1
ATOM 982 C C . ASP A 1 126 ? 7.136 -23.489 -12.984 1 96.48 126 ASP A C 1
ATOM 984 O O . ASP A 1 126 ? 7.271 -23.656 -11.77 1 96.48 126 ASP A O 1
ATOM 988 N N . GLN A 1 127 ? 8.002 -22.989 -13.745 1 96.36 127 GLN A N 1
ATOM 989 C CA . GLN A 1 127 ? 9.246 -22.494 -13.164 1 96.36 127 GLN A CA 1
ATOM 990 C C . GLN A 1 127 ? 8.984 -21.325 -12.219 1 96.36 127 GLN A C 1
ATOM 992 O O . GLN A 1 127 ? 9.59 -21.236 -11.149 1 96.36 127 GLN A O 1
ATOM 997 N N . MET A 1 128 ? 8.129 -20.428 -12.629 1 95.62 128 MET A N 1
ATOM 998 C CA . MET A 1 128 ? 7.757 -19.281 -11.805 1 95.62 128 MET A CA 1
ATOM 999 C C . MET A 1 128 ? 7.201 -19.735 -10.46 1 95.62 128 MET A C 1
ATOM 1001 O O . MET A 1 128 ? 7.439 -19.092 -9.436 1 95.62 128 MET A O 1
ATOM 1005 N N . MET A 1 129 ? 6.527 -20.855 -10.443 1 97.15 129 MET A N 1
ATOM 1006 C CA . MET A 1 129 ? 5.831 -21.317 -9.246 1 97.15 129 MET A CA 1
ATOM 1007 C C . MET A 1 129 ? 6.71 -22.264 -8.436 1 97.15 129 MET A C 1
ATOM 1009 O O . MET A 1 129 ? 6.288 -22.773 -7.396 1 97.15 129 MET A O 1
ATOM 1013 N N . ASN A 1 130 ? 7.921 -22.431 -8.924 1 95.06 130 ASN A N 1
ATOM 1014 C CA . ASN A 1 130 ? 8.822 -23.335 -8.217 1 95.06 130 ASN A CA 1
ATOM 1015 C C . ASN A 1 130 ? 9.111 -22.844 -6.802 1 95.06 130 ASN A C 1
ATOM 1017 O O . ASN A 1 130 ? 9.448 -21.676 -6.602 1 95.06 130 ASN A O 1
ATOM 1021 N N . ASN A 1 131 ? 8.915 -23.703 -5.756 1 95.61 131 ASN A N 1
ATOM 1022 C CA . ASN A 1 131 ? 9.169 -23.456 -4.34 1 95.61 131 ASN A CA 1
ATOM 1023 C C . ASN A 1 131 ? 8.23 -22.392 -3.779 1 95.61 131 ASN A C 1
ATOM 1025 O O . ASN A 1 131 ? 8.572 -21.703 -2.816 1 95.61 131 ASN A O 1
ATOM 1029 N N . ARG A 1 132 ? 7.116 -22.209 -4.498 1 97.5 132 ARG A N 1
ATOM 1030 C CA . ARG A 1 132 ? 6.141 -21.227 -4.035 1 97.5 132 ARG A CA 1
ATOM 1031 C C . ARG A 1 132 ? 4.877 -21.909 -3.523 1 97.5 132 ARG A C 1
ATOM 1033 O O . ARG A 1 132 ? 4.587 -23.049 -3.894 1 97.5 132 ARG A O 1
ATOM 1040 N N . VAL A 1 133 ? 4.236 -21.284 -2.606 1 98.52 133 VAL A N 1
ATOM 1041 C CA . VAL A 1 133 ? 2.891 -21.633 -2.163 1 98.52 133 VAL A CA 1
ATOM 1042 C C . VAL A 1 133 ? 1.907 -20.548 -2.594 1 98.52 133 VAL A C 1
ATOM 1044 O O . VAL A 1 133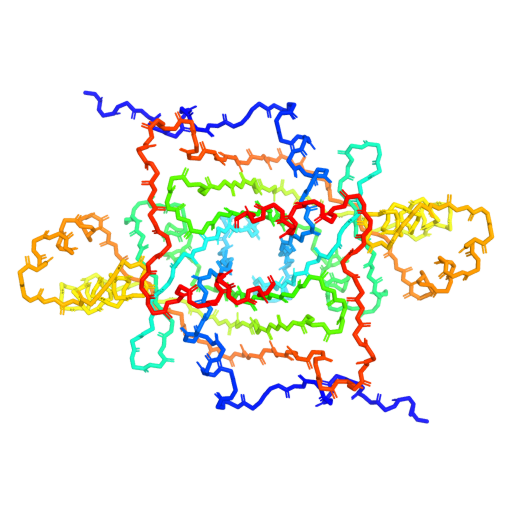 ? 2.306 -19.417 -2.88 1 98.52 133 VAL A O 1
ATOM 1047 N N . CYS A 1 134 ? 0.647 -20.966 -2.652 1 98.86 134 CYS A N 1
ATOM 1048 C CA . CYS A 1 134 ? -0.426 -20.024 -2.952 1 98.86 134 CYS A CA 1
ATOM 1049 C C . CYS A 1 134 ? -1.146 -19.594 -1.68 1 98.86 134 CYS A C 1
ATOM 1051 O O . CYS A 1 134 ? -1.326 -20.395 -0.762 1 98.86 134 CYS A O 1
ATOM 1053 N N . VAL A 1 135 ? -1.527 -18.357 -1.609 1 98.95 135 VAL A N 1
ATOM 1054 C CA . VAL A 1 135 ? -2.243 -17.78 -0.476 1 98.95 135 VAL A CA 1
ATOM 1055 C C . VAL A 1 135 ? -3.57 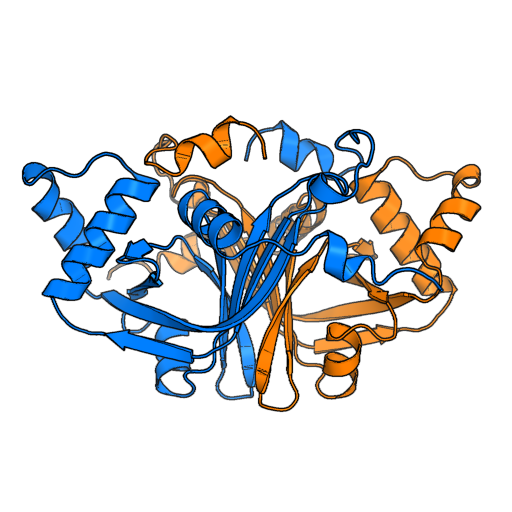-17.191 -0.949 1 98.95 135 VAL A C 1
ATOM 1057 O O . VAL A 1 135 ? -3.592 -16.288 -1.789 1 98.95 135 VAL A O 1
ATOM 1060 N N . ARG A 1 136 ? -4.634 -17.687 -0.45 1 98.95 136 ARG A N 1
ATOM 1061 C CA . ARG A 1 136 ? -5.958 -17.139 -0.725 1 98.95 136 ARG A CA 1
ATOM 1062 C C . ARG A 1 136 ? -6.343 -16.091 0.314 1 98.95 136 ARG A C 1
ATOM 1064 O O . ARG A 1 136 ? -6.269 -16.346 1.518 1 98.95 136 ARG A O 1
ATOM 1071 N N . ILE A 1 137 ? -6.715 -14.956 -0.111 1 98.91 137 ILE A N 1
ATOM 1072 C CA . ILE A 1 137 ? -7.253 -13.945 0.792 1 98.91 137 ILE A CA 1
ATOM 1073 C C . ILE A 1 137 ? -8.758 -14.149 0.958 1 98.91 137 ILE A C 1
ATOM 1075 O O . ILE A 1 137 ? -9.526 -13.94 0.016 1 98.91 137 ILE A O 1
ATOM 1079 N N . VAL A 1 138 ? -9.139 -14.527 2.108 1 98.82 138 VAL A N 1
ATOM 1080 C CA . VAL A 1 138 ? -10.548 -14.709 2.44 1 98.82 138 VAL A CA 1
ATOM 1081 C C . VAL A 1 138 ? -11.079 -13.461 3.143 1 98.82 138 VAL A C 1
ATOM 1083 O O . VAL A 1 138 ? -10.997 -13.349 4.368 1 98.82 138 VAL A O 1
ATOM 1086 N N . ALA A 1 139 ? -11.707 -12.596 2.383 1 98.47 139 ALA A N 1
ATOM 1087 C CA . ALA A 1 139 ? -12.185 -11.315 2.896 1 98.47 139 ALA A CA 1
ATOM 1088 C C . ALA A 1 139 ? -13.439 -11.498 3.746 1 98.47 139 ALA A C 1
ATOM 1090 O O . ALA A 1 139 ? -14.403 -12.134 3.313 1 98.47 139 ALA A O 1
ATOM 1091 N N . ARG A 1 140 ? -13.446 -10.951 4.88 1 98.13 140 ARG A N 1
ATOM 1092 C CA . ARG A 1 140 ? -14.611 -10.951 5.759 1 98.13 140 ARG A CA 1
ATOM 1093 C C . ARG A 1 140 ? -15.256 -9.57 5.813 1 98.13 140 ARG A C 1
ATOM 1095 O O . ARG A 1 140 ? -16.446 -9.446 6.109 1 98.13 140 ARG A O 1
ATOM 1102 N N . ARG A 1 141 ? -14.491 -8.549 5.578 1 97.7 141 ARG A N 1
ATOM 1103 C CA . ARG A 1 141 ? -14.935 -7.161 5.502 1 97.7 141 ARG A CA 1
ATOM 1104 C C . ARG A 1 141 ? -14.234 -6.424 4.367 1 97.7 141 ARG A C 1
ATOM 1106 O O . ARG A 1 141 ? -13.049 -6.647 4.112 1 97.7 141 ARG A O 1
ATOM 1113 N N . ALA A 1 142 ? -15.014 -5.551 3.729 1 98.2 142 ALA A N 1
ATOM 1114 C CA . ALA A 1 142 ? -14.453 -4.68 2.7 1 98.2 142 ALA A CA 1
ATOM 1115 C C . ALA A 1 142 ? -14.852 -3.225 2.935 1 98.2 142 ALA A C 1
ATOM 1117 O O . ALA A 1 142 ? -16.005 -2.937 3.266 1 98.2 142 ALA A O 1
ATOM 1118 N N . ARG A 1 143 ? -13.899 -2.366 2.879 1 97.94 143 ARG A N 1
ATOM 1119 C CA . ARG A 1 143 ? -14.127 -0.924 2.871 1 97.94 143 ARG A CA 1
ATOM 1120 C C . ARG A 1 143 ? -13.622 -0.297 1.575 1 97.94 143 ARG A C 1
ATOM 1122 O O . ARG A 1 143 ? -12.459 -0.474 1.206 1 97.94 143 ARG A O 1
ATOM 1129 N N . SER A 1 144 ? -14.519 0.435 0.897 1 98.73 144 SER A N 1
ATOM 1130 C CA . SER A 1 144 ? -14.125 1.009 -0.385 1 98.73 144 SER A CA 1
ATOM 1131 C C . SER A 1 144 ? -14.426 2.503 -0.438 1 98.73 144 SER A C 1
ATOM 1133 O O . SER A 1 144 ? -15.215 3.011 0.362 1 98.73 144 SER A O 1
ATOM 1135 N N . TRP A 1 145 ? -13.764 3.173 -1.3 1 98.47 145 TRP A N 1
ATOM 1136 C CA . TRP A 1 145 ? -13.993 4.586 -1.581 1 98.47 145 TRP A CA 1
ATOM 1137 C C . TRP A 1 145 ? -13.639 4.917 -3.027 1 98.47 145 TRP A C 1
ATOM 1139 O O . TRP A 1 145 ? -12.678 4.376 -3.577 1 98.47 145 TRP A O 1
ATOM 1149 N N . ASP A 1 146 ? -14.405 5.698 -3.597 1 98.39 146 ASP A N 1
ATOM 1150 C CA . ASP A 1 146 ? -14.174 6.249 -4.928 1 98.39 146 ASP A CA 1
ATOM 1151 C C . ASP A 1 146 ? -14.502 7.74 -4.97 1 98.39 146 ASP A C 1
ATOM 1153 O O . ASP A 1 146 ? -15.658 8.121 -5.165 1 98.39 146 ASP A O 1
ATOM 1157 N N . HIS A 1 147 ? -13.464 8.632 -4.897 1 97.75 147 HIS A N 1
ATOM 1158 C CA . HIS A 1 147 ? -13.658 10.074 -4.799 1 97.75 147 HIS A CA 1
ATOM 1159 C C . HIS A 1 147 ? -14.178 10.651 -6.111 1 97.75 147 HIS A C 1
ATOM 1161 O O . HIS A 1 147 ? -14.667 11.782 -6.146 1 97.75 147 HIS A O 1
ATOM 1167 N N . ARG A 1 148 ? -14.078 9.886 -7.136 1 96.9 148 ARG A N 1
ATOM 1168 C CA . ARG A 1 148 ? -14.636 10.339 -8.406 1 96.9 148 ARG A CA 1
ATOM 1169 C C . ARG A 1 148 ? -16.147 10.519 -8.307 1 96.9 148 ARG A C 1
ATOM 1171 O O . ARG A 1 148 ? -16.752 11.203 -9.135 1 96.9 148 ARG A O 1
ATOM 1178 N N . LYS A 1 149 ? -16.718 9.935 -7.285 1 97.3 149 LYS A N 1
ATOM 1179 C CA . LYS A 1 149 ? -18.161 10.011 -7.078 1 97.3 149 LYS A CA 1
ATOM 1180 C C . LYS A 1 149 ? -18.547 11.305 -6.367 1 97.3 149 LYS A C 1
ATOM 1182 O O . LYS A 1 149 ? -19.731 11.632 -6.26 1 97.3 149 LYS A O 1
ATOM 1187 N N . LEU A 1 150 ? -17.576 12.083 -5.922 1 95.91 150 LEU A N 1
ATOM 1188 C CA . LEU A 1 150 ? -17.854 13.278 -5.132 1 95.91 150 LEU A CA 1
ATOM 1189 C C . LEU A 1 150 ? -18.253 14.444 -6.031 1 95.91 150 LEU A C 1
ATOM 1191 O O . LEU A 1 150 ? -18.758 15.46 -5.549 1 95.91 150 LEU A O 1
ATOM 1195 N N . GLY A 1 151 ? -18.013 14.323 -7.327 1 93.98 151 GLY A N 1
ATOM 1196 C CA . GLY A 1 151 ? -18.343 15.411 -8.234 1 93.98 151 GLY A CA 1
ATOM 1197 C C . GLY A 1 151 ? -17.409 16.599 -8.106 1 93.98 151 GLY A C 1
ATOM 1198 O O . GLY A 1 151 ? -17.818 17.743 -8.314 1 93.98 151 GLY A O 1
ATOM 1199 N N . LEU A 1 152 ? -16.202 16.366 -7.728 1 95.22 152 LEU A N 1
ATOM 1200 C CA . LEU A 1 152 ? -15.205 17.425 -7.615 1 95.22 152 LEU A CA 1
ATOM 1201 C C . LEU A 1 152 ? -14.656 17.804 -8.986 1 95.22 152 LEU A C 1
ATOM 1203 O O . LEU A 1 152 ? -14.582 16.963 -9.884 1 95.22 152 LEU A O 1
ATOM 1207 N N . PRO A 1 153 ? -14.308 19.069 -9.091 1 96.77 153 PRO A N 1
ATOM 1208 C CA . PRO A 1 153 ? -13.591 19.424 -10.318 1 96.77 153 PRO A CA 1
ATOM 1209 C C . PRO A 1 153 ? -12.227 18.745 -10.421 1 96.77 153 PRO A C 1
ATOM 1211 O O . PRO A 1 153 ? -11.615 18.423 -9.4 1 96.77 153 PRO A O 1
ATOM 1214 N N . PRO A 1 154 ? -11.777 18.564 -11.703 1 96.7 154 PRO A N 1
ATOM 1215 C CA . PRO A 1 154 ? -10.441 17.986 -11.859 1 96.7 154 PRO A CA 1
ATOM 1216 C C . PRO A 1 154 ? -9.354 18.82 -11.185 1 96.7 154 PRO A C 1
ATOM 1218 O O . PRO A 1 154 ? -9.391 20.052 -11.242 1 96.7 154 PRO A O 1
ATOM 1221 N N . MET A 1 155 ? -8.494 18.136 -10.523 1 95.92 155 MET A N 1
ATOM 1222 C CA . MET A 1 155 ? -7.374 18.777 -9.839 1 95.92 155 MET A CA 1
ATOM 1223 C C . MET A 1 155 ? -6.05 18.407 -10.498 1 95.92 155 MET A C 1
ATOM 1225 O O . MET A 1 155 ? -5.842 17.254 -10.878 1 95.92 155 MET A O 1
ATOM 1229 N N . PRO A 1 156 ? -5.204 19.357 -10.619 1 95.19 156 PRO A N 1
ATOM 1230 C CA . PRO A 1 156 ? -3.886 19.022 -11.163 1 95.19 156 PRO A CA 1
ATOM 1231 C C . PRO A 1 156 ? -2.994 18.308 -10.15 1 95.19 156 PRO A C 1
ATOM 1233 O O . PRO A 1 156 ? -3.156 18.493 -8.941 1 95.19 156 PRO A O 1
ATOM 1236 N N . VAL A 1 157 ? -2.119 17.433 -10.696 1 96.28 157 VAL A N 1
ATOM 1237 C CA . VAL A 1 157 ? -1.054 16.91 -9.846 1 96.28 157 VAL A CA 1
ATOM 1238 C C . VAL A 1 157 ? -0.077 18.03 -9.495 1 96.28 157 VAL A C 1
ATOM 1240 O O . VAL A 1 157 ? 0.468 18.689 -10.384 1 96.28 157 VAL A O 1
ATOM 1243 N N . GLY A 1 158 ? 0.034 18.344 -8.186 1 96.31 158 GLY A N 1
ATOM 1244 C CA . GLY A 1 158 ? 0.882 19.442 -7.749 1 96.31 158 GLY A CA 1
ATOM 1245 C C . GLY A 1 158 ? 1.864 19.043 -6.665 1 96.31 158 GLY A C 1
ATOM 1246 O O . GLY A 1 158 ? 1.877 17.891 -6.224 1 96.31 158 GLY A O 1
ATOM 1247 N N . GLY A 1 159 ? 2.736 20.031 -6.402 1 97.63 159 GLY A N 1
ATOM 1248 C CA . GLY A 1 159 ? 3.665 19.876 -5.294 1 97.63 159 GLY A CA 1
ATOM 1249 C C . GLY A 1 159 ? 4.97 19.216 -5.697 1 97.63 159 GLY A C 1
ATOM 1250 O O . GLY A 1 159 ? 5.165 18.878 -6.866 1 97.63 159 GLY A O 1
ATOM 1251 N N . THR A 1 160 ? 5.812 19.039 -4.724 1 98.11 160 THR A N 1
ATOM 1252 C CA . THR A 1 160 ? 7.163 18.543 -4.963 1 98.11 160 THR A CA 1
ATOM 1253 C C . THR A 1 160 ? 7.137 17.065 -5.343 1 98.11 160 THR A C 1
ATOM 1255 O O . THR A 1 160 ? 8.127 16.53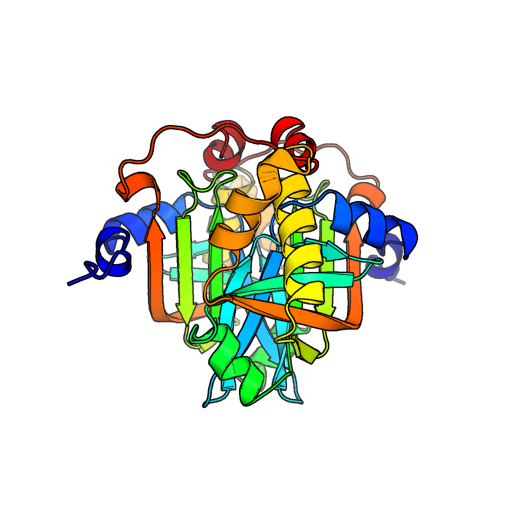1 -5.847 1 98.11 160 THR A O 1
ATOM 1258 N N . THR A 1 161 ? 5.994 16.4 -5.164 1 97.54 161 THR A N 1
ATOM 1259 C CA . THR A 1 161 ? 5.909 14.984 -5.505 1 97.54 161 THR A CA 1
ATOM 1260 C C . THR A 1 161 ? 5.364 14.799 -6.918 1 97.54 161 THR A C 1
ATOM 1262 O O . THR A 1 161 ? 5.269 13.673 -7.41 1 97.54 161 THR A O 1
ATOM 1265 N N . ALA A 1 162 ? 5 15.843 -7.59 1 96.73 162 ALA A N 1
ATOM 1266 C CA . ALA A 1 162 ? 4.367 15.776 -8.904 1 96.73 162 ALA A CA 1
ATOM 1267 C C . ALA A 1 162 ? 5.248 15.026 -9.899 1 96.73 162 ALA A C 1
ATOM 1269 O O . ALA A 1 162 ? 4.749 14.246 -10.715 1 96.73 162 ALA A O 1
ATOM 1270 N N . PRO A 1 163 ? 6.567 15.214 -9.866 1 93.51 163 PRO A N 1
ATOM 1271 C CA . PRO A 1 163 ? 7.409 14.52 -10.842 1 93.51 163 PRO A CA 1
ATOM 1272 C C . PRO A 1 163 ? 7.314 13 -10.728 1 93.51 163 PRO A C 1
ATOM 1274 O O . PRO A 1 163 ? 7.533 12.289 -11.713 1 93.51 163 PRO A O 1
ATOM 1277 N N . SER A 1 164 ? 6.971 12.519 -9.572 1 89.39 164 SER A N 1
ATOM 1278 C CA . SER A 1 164 ? 6.885 11.076 -9.378 1 89.39 164 SER A CA 1
ATOM 1279 C C . SER A 1 164 ? 5.716 10.482 -10.157 1 89.39 164 SER A C 1
ATOM 1281 O O . SER A 1 164 ? 5.692 9.281 -10.432 1 89.39 164 SER A O 1
ATOM 1283 N N . VAL A 1 165 ? 4.79 11.268 -10.398 1 85.59 165 VAL A N 1
ATOM 1284 C CA . VAL A 1 165 ? 3.607 10.864 -11.149 1 85.59 165 VAL A CA 1
ATOM 1285 C C . VAL A 1 165 ? 3.875 10.995 -12.647 1 85.59 165 VAL A C 1
ATOM 1287 O O . VAL A 1 165 ? 3.426 10.164 -13.439 1 85.59 165 VAL A O 1
ATOM 1290 N N . GLN A 1 166 ? 4.52 12.176 -13.057 1 69.11 166 GLN A N 1
ATOM 1291 C CA . GLN A 1 166 ? 4.684 12.567 -14.453 1 69.11 166 GLN A CA 1
ATOM 1292 C C . GLN A 1 166 ? 5.716 11.687 -15.153 1 69.11 166 GLN A C 1
ATOM 1294 O O . GLN A 1 166 ? 5.628 11.459 -16.361 1 69.11 166 GLN A O 1
ATOM 1299 N N . THR A 1 167 ? 6.853 11.561 -14.411 1 56.82 167 THR A N 1
ATOM 1300 C CA . THR A 1 167 ? 7.908 10.83 -15.103 1 56.82 167 THR A CA 1
ATOM 1301 C C . THR A 1 167 ? 7.543 9.355 -15.242 1 56.82 167 THR A C 1
ATOM 1303 O O . THR A 1 167 ? 8.224 8.606 -15.946 1 56.82 167 THR A O 1
ATOM 1306 N N . GLY A 1 168 ? 6.501 9.015 -15.218 1 50 168 GLY A N 1
ATOM 1307 C CA . GLY A 1 168 ? 6.257 7.588 -15.353 1 50 168 GLY A CA 1
ATOM 1308 C C . GLY A 1 168 ? 7.096 6.747 -14.409 1 50 168 GLY A C 1
ATOM 1309 O O . GLY A 1 168 ? 8.205 6.335 -14.755 1 50 168 GLY A O 1
ATOM 1310 N N . ARG A 1 169 ? 6.983 6.601 -13.19 1 31.39 169 ARG A N 1
ATOM 1311 C CA . ARG A 1 169 ? 6.802 5.215 -12.767 1 31.39 169 ARG A CA 1
ATOM 1312 C C . ARG A 1 169 ? 5.758 4.512 -13.627 1 31.39 169 ARG A C 1
ATOM 1314 O O . ARG A 1 169 ? 4.77 5.125 -14.038 1 31.39 169 ARG A O 1
ATOM 1321 N N . MET B 1 1 ? 26.923 -21.278 -4.351 1 25.3 1 MET B N 1
ATOM 1322 C CA . MET B 1 1 ? 26.505 -20.438 -3.232 1 25.3 1 MET B CA 1
ATOM 1323 C C . MET B 1 1 ? 25.402 -19.475 -3.657 1 25.3 1 MET B C 1
ATOM 1325 O O . MET B 1 1 ? 25.604 -18.648 -4.549 1 25.3 1 MET B O 1
ATOM 1329 N N . GLY B 1 2 ? 24.181 -19.707 -4.034 1 36.38 2 GLY B N 1
ATOM 1330 C CA . GLY B 1 2 ? 23.249 -18.768 -4.639 1 36.38 2 GLY B CA 1
ATOM 1331 C C . GLY B 1 2 ? 23.304 -17.387 -4.014 1 36.38 2 GLY B C 1
ATOM 1332 O O . GLY B 1 2 ? 23.185 -17.247 -2.795 1 36.38 2 GLY B O 1
ATOM 1333 N N . THR B 1 3 ? 24.105 -16.404 -4.255 1 44.51 3 THR B N 1
ATOM 1334 C CA . THR B 1 3 ? 24.448 -15.067 -3.785 1 44.51 3 THR B CA 1
ATOM 1335 C C . THR B 1 3 ? 23.205 -14.333 -3.289 1 44.51 3 THR B C 1
ATOM 1337 O O . THR B 1 3 ? 22.123 -14.476 -3.861 1 44.51 3 THR B O 1
ATOM 1340 N N . ASN B 1 4 ? 23.093 -14.004 -1.881 1 58.57 4 ASN B N 1
ATOM 1341 C CA . ASN B 1 4 ? 21.999 -13.317 -1.202 1 58.57 4 ASN B CA 1
ATOM 1342 C C . ASN B 1 4 ? 21.505 -12.118 -2.006 1 58.57 4 ASN B C 1
ATOM 1344 O O . ASN B 1 4 ? 22.087 -11.034 -1.933 1 58.57 4 ASN B O 1
ATOM 1348 N N . GLN B 1 5 ? 20.852 -12.321 -3.2 1 73.42 5 GLN B N 1
ATOM 1349 C CA . GLN B 1 5 ? 20.312 -11.33 -4.125 1 73.42 5 GLN B CA 1
ATOM 1350 C C . GLN B 1 5 ? 19.608 -10.204 -3.375 1 73.42 5 GLN B C 1
ATOM 1352 O O . GLN B 1 5 ? 19.595 -9.059 -3.833 1 73.42 5 GLN B O 1
ATOM 1357 N N . ARG B 1 6 ? 19.321 -10.463 -2.107 1 80.65 6 ARG B N 1
ATOM 1358 C CA . ARG B 1 6 ? 18.653 -9.42 -1.335 1 80.65 6 ARG B CA 1
ATOM 1359 C C . ARG B 1 6 ? 19.62 -8.295 -0.983 1 80.65 6 ARG B C 1
ATOM 1361 O O . ARG B 1 6 ? 19.247 -7.12 -1.003 1 80.65 6 ARG B O 1
ATOM 1368 N N . ALA B 1 7 ? 20.799 -8.638 -0.671 1 87.16 7 ALA B N 1
ATOM 1369 C CA . ALA B 1 7 ? 21.793 -7.641 -0.281 1 87.16 7 ALA B CA 1
ATOM 1370 C C . ALA B 1 7 ? 22.116 -6.705 -1.442 1 87.16 7 ALA B C 1
ATOM 1372 O O . ALA B 1 7 ? 22.456 -5.539 -1.232 1 87.16 7 ALA B O 1
ATOM 1373 N N . SER B 1 8 ? 21.965 -7.227 -2.638 1 92.34 8 SER B N 1
ATOM 1374 C CA . SER B 1 8 ? 22.368 -6.454 -3.808 1 92.34 8 SER B CA 1
ATOM 1375 C C . SER B 1 8 ? 21.346 -5.37 -4.133 1 92.34 8 SER B C 1
ATOM 1377 O O . SER B 1 8 ? 21.654 -4.413 -4.846 1 92.34 8 SER B O 1
ATOM 1379 N N . ILE B 1 9 ? 20.185 -5.449 -3.546 1 97.09 9 ILE B N 1
ATOM 1380 C CA . ILE B 1 9 ? 19.165 -4.497 -3.97 1 97.09 9 ILE B CA 1
ATOM 1381 C C . ILE B 1 9 ? 18.797 -3.581 -2.804 1 97.09 9 ILE B C 1
ATOM 1383 O O . ILE B 1 9 ? 17.919 -2.725 -2.933 1 97.09 9 ILE B O 1
ATOM 1387 N N . VAL B 1 10 ? 19.503 -3.714 -1.702 1 98.25 10 VAL B N 1
ATOM 1388 C CA . VAL B 1 10 ? 19.245 -2.866 -0.543 1 98.25 10 VAL B CA 1
ATOM 1389 C C . VAL B 1 10 ? 19.637 -1.424 -0.86 1 98.25 10 VAL B C 1
ATOM 1391 O O . VAL B 1 10 ? 20.681 -1.178 -1.469 1 98.25 10 VAL B O 1
ATOM 1394 N N . MET B 1 11 ? 18.846 -0.495 -0.415 1 98.54 11 MET B N 1
ATOM 1395 C CA . MET B 1 11 ? 19.129 0.925 -0.601 1 98.54 11 MET B CA 1
ATOM 1396 C C . MET B 1 11 ? 19.965 1.469 0.552 1 98.54 11 MET B C 1
ATOM 1398 O O . MET B 1 11 ? 19.795 1.051 1.699 1 98.54 11 MET B O 1
ATOM 1402 N N . SER B 1 12 ? 20.816 2.433 0.257 1 98.06 12 SER B N 1
ATOM 1403 C CA . SER B 1 12 ? 21.502 3.172 1.312 1 98.06 12 SER B CA 1
ATOM 1404 C C . SER B 1 12 ? 20.539 4.082 2.066 1 98.06 12 SER B C 1
ATOM 1406 O O . SER B 1 12 ? 19.421 4.326 1.609 1 98.06 12 SER B O 1
ATOM 1408 N N . GLU B 1 13 ? 21.006 4.577 3.169 1 97.85 13 GLU B N 1
ATOM 1409 C CA . GLU B 1 13 ? 20.188 5.509 3.939 1 97.85 13 GLU B CA 1
ATOM 1410 C C . GLU B 1 13 ? 19.852 6.754 3.123 1 97.85 13 GLU B C 1
ATOM 1412 O O . GLU B 1 13 ? 18.741 7.28 3.212 1 97.85 13 GLU B O 1
ATOM 1417 N N . GLU B 1 14 ? 20.81 7.193 2.378 1 98.34 14 GLU B N 1
ATOM 1418 C CA . GLU B 1 14 ? 20.599 8.372 1.543 1 98.34 14 GLU B CA 1
ATOM 1419 C C . GLU B 1 14 ? 19.587 8.09 0.437 1 98.34 14 GLU B C 1
ATOM 1421 O O . GLU B 1 14 ? 18.759 8.944 0.114 1 98.34 14 GLU B O 1
ATOM 1426 N N . GLU B 1 15 ? 19.679 6.924 -0.172 1 98.54 15 GLU B N 1
ATOM 1427 C CA . GLU B 1 15 ? 18.729 6.526 -1.205 1 98.54 15 GLU B CA 1
ATOM 1428 C C . GLU B 1 15 ? 17.313 6.424 -0.644 1 98.54 15 GLU B C 1
ATOM 1430 O O . GLU B 1 15 ? 16.35 6.833 -1.296 1 98.54 15 GLU B O 1
ATOM 1435 N N . ILE B 1 16 ? 17.215 5.87 0.568 1 98.75 16 ILE B N 1
ATOM 1436 C CA . ILE B 1 16 ? 15.914 5.747 1.218 1 98.75 16 ILE B CA 1
ATOM 1437 C C . ILE B 1 16 ? 15.331 7.134 1.474 1 98.75 16 ILE B C 1
ATOM 1439 O O . ILE B 1 16 ? 14.161 7.387 1.18 1 98.75 16 ILE B O 1
ATOM 1443 N N . ALA B 1 17 ? 16.145 8.013 2.016 1 98.65 17 ALA B N 1
ATOM 1444 C CA . ALA B 1 17 ? 15.675 9.365 2.305 1 98.65 17 ALA B CA 1
ATOM 1445 C C . ALA B 1 17 ? 15.179 10.056 1.039 1 98.65 17 ALA B C 1
ATOM 1447 O O . ALA B 1 17 ? 14.115 10.68 1.04 1 98.65 17 ALA B O 1
ATOM 1448 N N . ASP B 1 18 ? 15.948 9.918 -0.053 1 98.4 18 ASP B N 1
ATOM 1449 C CA . ASP B 1 18 ? 15.584 10.511 -1.336 1 98.4 18 ASP B CA 1
ATOM 1450 C C . ASP B 1 18 ? 14.282 9.915 -1.867 1 98.4 18 ASP B C 1
ATOM 1452 O O . ASP B 1 18 ? 13.416 10.64 -2.359 1 98.4 18 ASP B O 1
ATOM 1456 N N . TYR B 1 19 ? 14.172 8.651 -1.725 1 98.57 19 TYR B N 1
ATOM 1457 C CA . TYR B 1 19 ? 12.992 7.937 -2.2 1 98.57 19 TYR B CA 1
ATOM 1458 C C . TYR B 1 19 ? 11.749 8.363 -1.427 1 98.57 19 TYR B C 1
ATOM 1460 O O . TYR B 1 19 ? 10.695 8.603 -2.019 1 98.57 19 TYR B O 1
ATOM 1468 N N . VAL B 1 20 ? 11.9 8.498 -0.126 1 98.81 20 VAL B N 1
ATOM 1469 C CA . VAL B 1 20 ? 10.791 8.901 0.734 1 98.81 20 VAL B CA 1
ATOM 1470 C C . VAL B 1 20 ? 10.325 10.304 0.353 1 98.81 20 VAL B C 1
ATOM 1472 O O . VAL B 1 20 ? 9.124 10.554 0.231 1 98.81 20 VAL B O 1
ATOM 1475 N N . VAL B 1 21 ? 11.215 11.15 0.111 1 98.58 21 VAL B N 1
ATOM 1476 C CA . VAL B 1 21 ? 10.891 12.546 -0.163 1 98.58 21 VAL B CA 1
ATOM 1477 C C . VAL B 1 21 ? 10.217 12.661 -1.528 1 98.58 21 VAL B C 1
ATOM 1479 O O . VAL B 1 21 ? 9.31 13.477 -1.713 1 98.58 21 VAL B O 1
ATOM 1482 N N . LYS B 1 22 ? 10.483 11.812 -2.452 1 97.5 22 LYS B N 1
ATOM 1483 C CA . LYS B 1 22 ? 10.023 11.947 -3.832 1 97.5 22 LYS B CA 1
ATOM 1484 C C . LYS B 1 22 ? 8.768 11.114 -4.077 1 97.5 22 LYS B C 1
ATOM 1486 O O . LYS B 1 22 ? 8.117 11.254 -5.114 1 97.5 22 LYS B O 1
ATOM 1491 N N . SER B 1 23 ? 8.475 10.258 -3.121 1 97.66 23 SER B N 1
ATOM 1492 C CA . SER B 1 23 ? 7.294 9.413 -3.271 1 97.66 23 SER B CA 1
ATOM 1493 C C . SER B 1 23 ? 6.041 10.122 -2.769 1 97.66 23 SER B C 1
ATOM 1495 O O . SER B 1 23 ? 6.112 10.952 -1.861 1 97.66 23 SER B O 1
ATOM 1497 N N . ARG B 1 24 ? 4.958 9.773 -3.305 1 97.4 24 ARG B N 1
ATOM 1498 C CA . ARG B 1 24 ? 3.728 10.52 -3.065 1 97.4 24 ARG B CA 1
ATOM 1499 C C . ARG B 1 24 ? 2.866 9.832 -2.011 1 97.4 24 ARG B C 1
ATOM 1501 O O . ARG B 1 24 ? 2.293 10.493 -1.142 1 97.4 24 ARG B O 1
ATOM 1508 N N . THR B 1 25 ? 2.707 8.499 -2.114 1 98.23 25 THR B N 1
ATOM 1509 C CA . THR B 1 25 ? 1.752 7.764 -1.292 1 98.23 25 THR B CA 1
ATOM 1510 C C . THR B 1 25 ? 2.445 6.632 -0.54 1 98.23 25 THR B C 1
ATOM 1512 O O . THR B 1 25 ? 3.349 5.987 -1.074 1 98.23 25 THR B O 1
ATOM 1515 N N . GLY B 1 26 ? 2.092 6.384 0.679 1 98.77 26 GLY B N 1
ATOM 1516 C CA . GLY B 1 26 ? 2.466 5.202 1.438 1 98.77 26 GLY B CA 1
ATOM 1517 C C . GLY B 1 26 ? 1.277 4.484 2.048 1 98.77 26 GLY B C 1
ATOM 1518 O O . GLY B 1 26 ? 0.167 5.021 2.074 1 98.77 26 GLY B O 1
ATOM 1519 N N . THR B 1 27 ? 1.507 3.297 2.471 1 98.94 27 THR B N 1
ATOM 1520 C CA . THR B 1 27 ? 0.478 2.511 3.143 1 98.94 27 THR B CA 1
ATOM 1521 C C . THR B 1 27 ? 0.805 2.345 4.624 1 98.94 27 THR B C 1
ATOM 1523 O O . THR B 1 27 ? 1.901 1.903 4.977 1 98.94 27 THR B O 1
ATOM 1526 N N . LEU B 1 28 ? -0.139 2.694 5.453 1 98.97 28 LEU B N 1
ATOM 1527 C CA . LEU B 1 28 ? -0.029 2.561 6.901 1 98.97 28 LEU B CA 1
ATOM 1528 C C . LEU B 1 28 ? -0.782 1.329 7.393 1 98.97 28 LEU B C 1
ATOM 1530 O O . LEU B 1 28 ? -1.917 1.084 6.979 1 98.97 28 LEU B O 1
ATOM 1534 N N . ALA B 1 29 ? -0.124 0.611 8.215 1 98.96 29 ALA B N 1
ATOM 1535 C CA . ALA B 1 29 ? -0.799 -0.456 8.951 1 98.96 29 ALA B CA 1
ATOM 1536 C C . ALA B 1 29 ? -0.856 -0.141 10.443 1 98.96 29 ALA B C 1
ATOM 1538 O O . ALA B 1 29 ? 0.17 0.152 11.061 1 98.96 29 ALA B O 1
ATOM 1539 N N . THR B 1 30 ? -1.986 -0.188 10.992 1 98.92 30 THR B N 1
ATOM 1540 C CA . THR B 1 30 ? -2.204 -0.167 12.434 1 98.92 30 THR B CA 1
ATOM 1541 C C . THR B 1 30 ? -2.87 -1.459 12.899 1 98.92 30 THR B C 1
ATOM 1543 O O . THR B 1 30 ? -3.236 -2.305 12.08 1 98.92 30 THR B O 1
ATOM 1546 N N . VAL B 1 31 ? -2.955 -1.592 14.226 1 98.79 31 VAL B N 1
ATOM 1547 C CA . VAL B 1 31 ? -3.461 -2.845 14.776 1 98.79 31 VAL B CA 1
ATOM 1548 C C . VAL B 1 31 ? -4.836 -2.617 15.401 1 98.79 31 VAL B C 1
ATOM 1550 O O . VAL B 1 31 ? -4.98 -1.808 16.321 1 98.79 31 VAL B O 1
ATOM 1553 N N . GLY B 1 32 ? -5.867 -3.329 14.908 1 98.07 32 GLY B N 1
ATOM 1554 C CA . GLY B 1 32 ? -7.201 -3.261 15.483 1 98.07 32 GLY B CA 1
ATOM 1555 C C . GLY B 1 32 ? -7.297 -3.92 16.846 1 98.07 32 GLY B C 1
ATOM 1556 O O . GLY B 1 32 ? -6.354 -4.578 17.291 1 98.07 32 GLY B O 1
ATOM 1557 N N . PRO B 1 33 ? -8.442 -3.787 17.479 1 97.19 33 PRO B N 1
ATOM 1558 C CA . PRO B 1 33 ? -8.597 -4.276 18.851 1 97.19 33 PRO B CA 1
ATOM 1559 C C . PRO B 1 33 ? -8.445 -5.792 18.957 1 97.19 33 PRO B C 1
ATOM 1561 O O . PRO B 1 33 ? -8.078 -6.306 20.017 1 97.19 33 PRO B O 1
ATOM 1564 N N . ASP B 1 34 ? -8.666 -6.492 17.88 1 96.43 34 ASP B N 1
ATOM 1565 C CA . ASP B 1 34 ? -8.562 -7.948 17.901 1 96.43 34 ASP B CA 1
ATOM 1566 C C . ASP B 1 34 ? -7.275 -8.416 17.227 1 96.43 34 ASP B C 1
ATOM 1568 O O . ASP B 1 34 ? -7.137 -9.595 16.891 1 96.43 34 ASP B O 1
ATOM 1572 N N . GLY B 1 35 ? -6.437 -7.478 16.912 1 97.75 35 GLY B N 1
ATOM 1573 C CA . GLY B 1 35 ? -5.168 -7.832 16.297 1 97.75 35 GLY B CA 1
ATOM 1574 C C . GLY B 1 35 ? -5.206 -7.783 14.781 1 97.75 35 GLY B C 1
ATOM 1575 O O . GLY B 1 35 ? -4.177 -7.955 14.124 1 97.75 35 GLY B O 1
ATOM 1576 N N . GLN B 1 36 ? -6.411 -7.521 14.214 1 98.61 36 GLN B N 1
ATOM 1577 C CA . GLN B 1 36 ? -6.562 -7.381 12.769 1 98.61 36 GLN B CA 1
ATOM 1578 C C . GLN B 1 36 ? -5.799 -6.165 12.252 1 98.61 36 GLN B C 1
ATOM 1580 O O . GLN B 1 36 ? -5.988 -5.051 12.746 1 98.61 36 GLN B O 1
ATOM 1585 N N . PRO B 1 37 ? -4.869 -6.393 11.304 1 98.84 37 PRO B N 1
ATOM 1586 C CA . PRO B 1 37 ? -4.242 -5.201 10.728 1 98.84 37 PRO B CA 1
ATOM 1587 C C . PRO B 1 37 ? -5.238 -4.31 9.989 1 98.84 37 PRO B C 1
ATOM 1589 O O . PRO B 1 37 ? -6.147 -4.813 9.323 1 98.84 37 PRO B O 1
ATOM 1592 N N . HIS B 1 38 ? -5.112 -3.066 10.131 1 98.88 38 HIS B N 1
ATOM 1593 C CA . HIS B 1 38 ? -5.906 -2.034 9.474 1 98.88 38 HIS B CA 1
ATOM 1594 C C . HIS B 1 38 ? -5.05 -1.202 8.525 1 98.88 38 HIS B C 1
ATOM 1596 O O . HIS B 1 38 ? -4.112 -0.528 8.956 1 98.88 38 HIS B O 1
ATOM 1602 N N . LEU B 1 39 ? -5.376 -1.262 7.198 1 98.94 39 LEU B N 1
ATOM 1603 C CA . LEU B 1 39 ? -4.557 -0.597 6.19 1 98.94 39 LEU B CA 1
ATOM 1604 C C . LEU B 1 39 ? -5.254 0.651 5.659 1 98.94 39 LEU B C 1
ATOM 1606 O O . LEU B 1 39 ? -6.464 0.638 5.421 1 98.94 39 LEU B O 1
ATOM 1610 N N . VAL B 1 40 ? -4.48 1.692 5.447 1 98.78 40 VAL B N 1
ATOM 1611 C CA . VAL B 1 40 ? -4.937 2.913 4.791 1 98.78 40 VAL B CA 1
ATOM 1612 C C . VAL B 1 40 ? -3.813 3.492 3.935 1 98.78 40 VAL B C 1
ATOM 1614 O O . VAL B 1 40 ? -2.653 3.51 4.353 1 98.78 40 VAL B O 1
ATOM 1617 N N . ALA B 1 41 ? -4.129 3.863 2.698 1 98.6 41 ALA B N 1
ATOM 1618 C CA . ALA B 1 41 ? -3.191 4.655 1.907 1 98.6 41 ALA B CA 1
ATOM 1619 C C . ALA B 1 41 ? -3.134 6.096 2.405 1 98.6 41 ALA B C 1
ATOM 1621 O O . ALA B 1 41 ? -4.164 6.682 2.748 1 98.6 41 ALA B O 1
ATOM 1622 N N . MET B 1 42 ? -1.925 6.643 2.456 1 98.76 42 MET B N 1
ATOM 1623 C CA . MET B 1 42 ? -1.733 7.968 3.04 1 98.76 42 MET B CA 1
ATOM 1624 C C . MET B 1 42 ? -0.833 8.826 2.158 1 98.76 42 MET B C 1
ATOM 1626 O O . MET B 1 42 ? 0.235 8.381 1.734 1 98.76 42 MET B O 1
ATOM 1630 N N . TRP B 1 43 ? -1.298 10.012 1.913 1 98.7 43 TRP B N 1
ATOM 1631 C CA . TRP B 1 43 ? -0.321 11.071 1.681 1 98.7 43 TRP B CA 1
ATOM 1632 C C . TRP B 1 43 ? 0.375 11.463 2.98 1 98.7 43 TRP B C 1
ATOM 1634 O O . TRP B 1 43 ? -0.204 11.343 4.063 1 98.7 43 TRP B O 1
ATOM 1644 N N . TYR B 1 44 ? 1.626 11.864 2.86 1 98.92 44 TYR B N 1
ATOM 1645 C CA . TYR B 1 44 ? 2.38 12.049 4.095 1 98.92 44 TYR B CA 1
ATOM 1646 C C . TYR B 1 44 ? 3.296 13.264 3.998 1 98.92 44 TYR B C 1
ATOM 1648 O O . TYR B 1 44 ? 3.582 13.747 2.9 1 98.92 44 TYR B O 1
ATOM 1656 N N . ALA B 1 45 ? 3.682 13.751 5.131 1 98.94 45 ALA B N 1
ATOM 1657 C CA . ALA B 1 45 ? 4.662 14.824 5.28 1 98.94 45 ALA B CA 1
ATOM 1658 C C . ALA B 1 45 ? 6.044 14.263 5.605 1 98.94 45 ALA B C 1
ATOM 1660 O O . ALA B 1 45 ? 6.163 13.154 6.131 1 98.94 45 ALA B O 1
ATOM 1661 N N . VAL B 1 46 ? 7.03 15.025 5.214 1 98.93 46 VAL B N 1
ATOM 1662 C CA . VAL B 1 46 ? 8.402 14.79 5.65 1 98.93 46 VAL B CA 1
ATOM 1663 C C . VAL B 1 46 ? 8.94 16.031 6.359 1 98.93 46 VAL B C 1
ATOM 1665 O O . VAL B 1 46 ? 9.153 17.07 5.728 1 98.93 46 VAL B O 1
ATOM 1668 N N . VAL B 1 47 ? 9.116 15.927 7.693 1 98.76 47 VAL B N 1
ATOM 1669 C CA . VAL B 1 47 ? 9.604 17.027 8.517 1 98.76 47 VAL B CA 1
ATOM 1670 C C . VAL B 1 47 ? 10.866 16.596 9.261 1 98.76 47 VAL B C 1
ATOM 1672 O O . VAL B 1 47 ? 10.847 15.618 10.013 1 98.76 47 VAL B O 1
ATOM 1675 N N . ASP B 1 48 ? 11.962 17.23 8.998 1 97.62 48 ASP B N 1
ATOM 1676 C CA . ASP B 1 48 ? 13.252 16.924 9.609 1 97.62 48 ASP B CA 1
ATOM 1677 C C . ASP B 1 48 ? 13.639 15.466 9.373 1 97.62 48 ASP B C 1
ATOM 1679 O O . ASP B 1 48 ? 14.096 14.783 10.292 1 97.62 48 ASP B O 1
ATOM 1683 N N . GLY B 1 49 ? 13.288 14.925 8.257 1 97.48 49 GLY B N 1
ATOM 1684 C CA . GLY B 1 49 ? 13.705 13.599 7.831 1 97.48 49 GLY B CA 1
ATOM 1685 C C . GLY B 1 49 ? 12.799 12.495 8.344 1 97.48 49 GLY B C 1
ATOM 1686 O O . GLY B 1 49 ? 13.081 11.312 8.145 1 97.48 49 GLY B O 1
ATOM 1687 N N . GLU B 1 50 ? 11.693 12.911 8.969 1 98.29 50 GLU B N 1
ATOM 1688 C CA . GLU B 1 50 ? 10.764 11.929 9.519 1 98.29 50 GLU B CA 1
ATOM 1689 C C . GLU B 1 50 ? 9.439 11.938 8.762 1 98.29 50 GLU B C 1
ATOM 1691 O O . GLU B 1 50 ? 9.013 12.98 8.258 1 98.29 50 GLU B O 1
ATOM 1696 N N . ILE B 1 51 ? 8.834 10.798 8.752 1 98.94 51 ILE B N 1
ATOM 1697 C CA . ILE B 1 51 ? 7.528 10.668 8.116 1 98.94 51 ILE B CA 1
ATOM 1698 C C . ILE B 1 51 ? 6.43 11.032 9.112 1 98.94 51 ILE B C 1
ATOM 1700 O O . ILE B 1 51 ? 6.413 10.529 10.238 1 98.94 51 ILE B O 1
ATOM 1704 N N . TRP B 1 52 ? 5.546 11.928 8.659 1 98.96 52 TRP B N 1
ATOM 1705 C CA . TRP B 1 52 ? 4.403 12.366 9.453 1 98.96 52 TRP B CA 1
ATOM 1706 C C . TRP B 1 52 ? 3.102 12.195 8.676 1 98.96 52 TRP B C 1
ATOM 1708 O O . TRP B 1 52 ? 3.08 12.338 7.452 1 98.96 52 TRP B O 1
ATOM 1718 N N . LEU B 1 53 ? 2.092 11.951 9.415 1 98.91 53 LEU B N 1
ATOM 1719 C CA . LEU B 1 53 ? 0.733 11.916 8.885 1 98.91 53 LEU B CA 1
ATOM 1720 C C . LEU B 1 53 ? -0.153 12.934 9.595 1 98.91 53 LEU B C 1
ATOM 1722 O O . LEU B 1 53 ? 0.055 13.23 10.774 1 98.91 53 LEU B O 1
ATOM 1726 N N . GLU B 1 54 ? -1.084 13.449 8.86 1 98.76 54 GLU B N 1
ATOM 1727 C CA . GLU B 1 54 ? -2.212 14.124 9.495 1 98.76 54 GLU B CA 1
ATOM 1728 C C . GLU B 1 54 ? -3.509 13.348 9.285 1 98.76 54 GLU B C 1
ATOM 1730 O O . GLU B 1 54 ? -3.734 12.783 8.213 1 98.76 54 GLU B O 1
ATOM 1735 N N . THR B 1 55 ? -4.261 13.225 10.337 1 98.4 55 THR B N 1
ATOM 1736 C CA . THR B 1 55 ? -5.496 12.45 10.283 1 98.4 55 THR B CA 1
ATOM 1737 C C . THR B 1 55 ? -6.532 13.015 11.251 1 98.4 55 THR B C 1
ATOM 1739 O O . THR B 1 55 ? -6.18 13.689 12.221 1 98.4 55 THR B O 1
ATOM 1742 N N . LYS B 1 56 ? -7.795 12.744 10.965 1 97.47 56 LYS B N 1
ATOM 1743 C CA . LYS B 1 56 ? -8.826 13.108 11.932 1 97.47 56 LYS B CA 1
ATOM 1744 C C . LYS B 1 56 ? -8.56 12.461 13.289 1 97.47 56 LYS B C 1
ATOM 1746 O O . LYS B 1 56 ? -8.232 11.275 13.363 1 97.47 56 LYS B O 1
ATOM 1751 N N . ALA B 1 57 ? -8.798 13.201 14.323 1 97.25 57 ALA B N 1
ATOM 1752 C CA . ALA B 1 57 ? -8.501 12.754 15.681 1 97.25 57 ALA B CA 1
ATOM 1753 C C . ALA B 1 57 ? -9.31 11.51 16.039 1 97.25 57 ALA B C 1
ATOM 1755 O O . ALA B 1 57 ? -8.851 10.664 16.81 1 97.25 57 ALA B O 1
ATOM 1756 N N . LYS B 1 58 ? -10.421 11.32 15.44 1 97.09 58 LYS B N 1
ATOM 1757 C CA . LYS B 1 58 ? -11.323 10.229 15.796 1 97.09 58 LYS B CA 1
ATOM 1758 C C . LYS B 1 58 ? -11.273 9.113 14.756 1 97.09 58 LYS B C 1
ATOM 1760 O O . LYS B 1 58 ? -12.052 8.16 14.822 1 97.09 58 LYS B O 1
ATOM 1765 N N . SER B 1 59 ? -10.416 9.241 13.789 1 97.47 59 SER B N 1
ATOM 1766 C CA . SER B 1 59 ? -10.308 8.212 12.76 1 97.47 59 SER B CA 1
ATOM 1767 C C . SER B 1 59 ? -9.942 6.861 13.366 1 97.47 59 SER B C 1
ATOM 1769 O O . SER B 1 59 ? -9.362 6.799 14.452 1 97.47 59 SER B O 1
ATOM 1771 N N . GLN B 1 60 ? -10.267 5.847 12.678 1 97.78 60 GLN B N 1
ATOM 1772 C CA . GLN B 1 60 ? -9.974 4.496 13.143 1 97.78 60 GLN B CA 1
ATOM 1773 C C . GLN B 1 60 ? -8.476 4.304 13.364 1 97.78 60 GLN B C 1
ATOM 1775 O O . GLN B 1 60 ? -8.064 3.65 14.324 1 97.78 60 GLN B O 1
ATOM 1780 N N . LYS B 1 61 ? -7.655 4.829 12.44 1 98.39 61 LYS B N 1
ATOM 1781 C CA . LYS B 1 61 ? -6.217 4.668 12.63 1 98.39 61 LYS B CA 1
ATOM 1782 C C . LYS B 1 61 ? -5.748 5.372 13.9 1 98.39 61 LYS B C 1
ATOM 1784 O O . LYS B 1 61 ? -4.885 4.861 14.617 1 98.39 61 LYS B O 1
ATOM 1789 N N . ALA B 1 62 ? -6.318 6.535 14.192 1 98.52 62 ALA B N 1
ATOM 1790 C CA . ALA B 1 62 ? -5.963 7.225 15.43 1 98.52 62 ALA B CA 1
ATOM 1791 C C . ALA B 1 62 ? -6.408 6.425 16.651 1 98.52 62 ALA B C 1
ATOM 1793 O O . ALA B 1 62 ? -5.657 6.291 17.62 1 98.52 62 ALA B O 1
ATOM 1794 N N . VAL B 1 63 ? -7.585 5.882 16.639 1 98.66 63 VAL B N 1
ATOM 1795 C CA . VAL B 1 63 ? -8.106 5.054 17.722 1 98.66 63 VAL B CA 1
ATOM 1796 C C . VAL B 1 63 ? -7.193 3.849 17.935 1 98.66 63 VAL B C 1
ATOM 1798 O O . VAL B 1 63 ? -6.831 3.529 19.07 1 98.66 63 VAL B O 1
ATOM 1801 N N . ASN B 1 64 ? -6.813 3.218 16.841 1 98.85 64 ASN B N 1
ATOM 1802 C CA . ASN B 1 64 ? -5.904 2.08 16.928 1 98.85 64 ASN B CA 1
ATOM 1803 C C . ASN B 1 64 ? -4.587 2.465 17.596 1 98.85 64 ASN B C 1
ATOM 1805 O O . ASN B 1 64 ? -4.115 1.766 18.495 1 98.85 64 ASN B O 1
ATOM 1809 N N . LEU B 1 65 ? -4.079 3.574 17.176 1 98.78 65 LEU B N 1
ATOM 1810 C CA . LEU B 1 65 ? -2.743 3.98 17.598 1 98.78 65 LEU B CA 1
ATOM 1811 C C . LEU B 1 65 ? -2.729 4.35 19.078 1 98.78 65 LEU B C 1
ATOM 1813 O O . LEU B 1 65 ? -1.727 4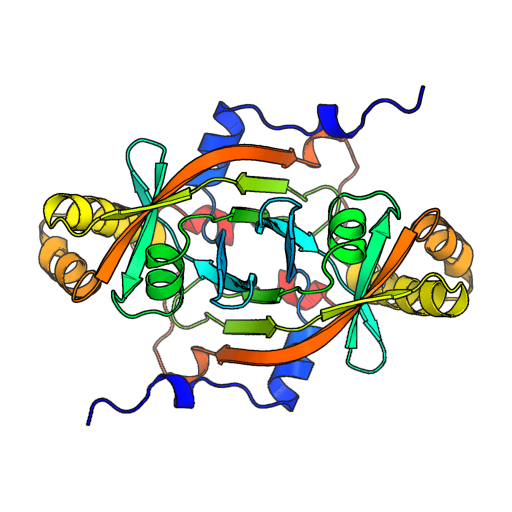.14 19.765 1 98.78 65 LEU B O 1
ATOM 1817 N N . ARG B 1 66 ? -3.798 4.862 19.561 1 98.58 66 ARG B N 1
ATOM 1818 C CA . ARG B 1 66 ? -3.887 5.191 20.98 1 98.58 66 ARG B CA 1
ATOM 1819 C C . ARG B 1 66 ? -3.904 3.928 21.834 1 98.58 66 ARG B C 1
ATOM 1821 O O . ARG B 1 66 ? -3.423 3.934 22.969 1 98.58 66 ARG B O 1
ATOM 1828 N N . ARG B 1 67 ? -4.344 2.854 21.241 1 98.6 67 ARG B N 1
ATOM 1829 C CA . ARG B 1 67 ? -4.421 1.585 21.958 1 98.6 67 ARG B CA 1
ATOM 1830 C C . ARG B 1 67 ? -3.137 0.78 21.786 1 98.6 67 ARG B C 1
ATOM 1832 O O . ARG B 1 67 ? -2.668 0.14 22.73 1 98.6 67 ARG B O 1
ATOM 1839 N N . ASP B 1 68 ? -2.619 0.755 20.634 1 98.74 68 ASP B N 1
ATOM 1840 C CA . ASP B 1 68 ? -1.437 0.004 20.222 1 98.74 68 ASP B CA 1
ATOM 1841 C C . ASP B 1 68 ? -0.598 0.802 19.227 1 98.74 68 ASP B C 1
ATOM 1843 O O . ASP B 1 68 ? -0.995 0.977 18.073 1 98.74 68 ASP B O 1
ATOM 1847 N N . ALA B 1 69 ? 0.55 1.263 19.614 1 98.82 69 ALA B N 1
ATOM 1848 C CA . ALA B 1 69 ? 1.3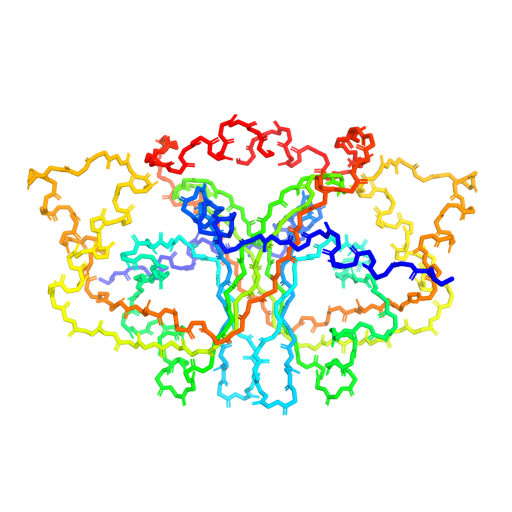16 2.242 18.848 1 98.82 69 ALA B CA 1
ATOM 1849 C C . ALA B 1 69 ? 2.082 1.572 17.71 1 98.82 69 ALA B C 1
ATOM 1851 O O . ALA B 1 69 ? 2.689 2.25 16.878 1 98.82 69 ALA B O 1
ATOM 1852 N N . ARG B 1 70 ? 2.115 0.207 17.671 1 98.82 70 ARG B N 1
ATOM 1853 C CA . ARG B 1 70 ? 2.851 -0.486 16.619 1 98.82 70 ARG B CA 1
ATOM 1854 C C . ARG B 1 70 ? 2.295 -0.138 15.242 1 98.82 70 ARG B C 1
ATOM 1856 O O . ARG B 1 70 ? 1.082 -0.174 15.029 1 98.82 70 ARG B O 1
ATOM 1863 N N . VAL B 1 71 ? 3.163 0.213 14.322 1 98.9 71 VAL B N 1
ATOM 1864 C CA . VAL B 1 71 ? 2.76 0.544 12.96 1 98.9 71 VAL B CA 1
ATOM 1865 C C . VAL B 1 71 ? 3.804 0.029 11.972 1 98.9 71 VAL B C 1
ATOM 1867 O O . VAL B 1 71 ? 4.957 -0.205 12.343 1 98.9 71 VAL B O 1
ATOM 1870 N N . SER B 1 72 ? 3.445 -0.191 10.832 1 98.95 72 SER B N 1
ATOM 1871 C CA . SER B 1 72 ? 4.311 -0.315 9.664 1 98.95 72 SER B CA 1
ATOM 1872 C C . SER B 1 72 ? 3.9 0.658 8.565 1 98.95 72 SER B C 1
ATOM 1874 O O . SER B 1 72 ? 2.728 1.027 8.462 1 98.95 72 SER B O 1
ATOM 1876 N N . PHE B 1 73 ? 4.768 1.12 7.857 1 98.97 73 PHE B N 1
ATOM 1877 C CA . PHE B 1 73 ? 4.566 2.058 6.759 1 98.97 73 PHE B CA 1
ATOM 1878 C C . PHE B 1 73 ? 5.356 1.63 5.529 1 98.97 73 PHE B C 1
ATOM 1880 O O . PHE B 1 73 ? 6.565 1.4 5.61 1 98.97 73 PHE B O 1
ATOM 1887 N N . LEU B 1 74 ? 4.704 1.465 4.382 1 98.97 74 LEU B N 1
ATOM 1888 C CA . LEU B 1 74 ? 5.314 0.956 3.158 1 98.97 74 LEU B CA 1
ATOM 1889 C C . LEU B 1 74 ? 5.186 1.969 2.025 1 98.97 74 LEU B C 1
ATOM 1891 O O . LEU B 1 74 ? 4.104 2.515 1.795 1 98.97 74 LEU B O 1
ATOM 1895 N N . ILE B 1 75 ? 6.262 2.311 1.403 1 98.88 75 ILE B N 1
ATOM 1896 C CA . ILE B 1 75 ? 6.313 3.05 0.147 1 98.88 75 ILE B CA 1
ATOM 1897 C C . ILE B 1 75 ? 6.873 2.156 -0.956 1 98.88 75 ILE B C 1
ATOM 1899 O O . ILE B 1 75 ? 7.927 1.538 -0.788 1 98.88 75 ILE B O 1
ATOM 1903 N N . GLU B 1 76 ? 6.152 2.022 -1.979 1 97.93 76 GLU B N 1
ATOM 1904 C CA . GLU B 1 76 ? 6.585 1.148 -3.066 1 97.93 76 GLU B CA 1
ATOM 1905 C C . GLU B 1 76 ? 6.15 1.697 -4.422 1 97.93 76 GLU B C 1
ATOM 1907 O O . GLU B 1 76 ? 5.204 2.483 -4.505 1 97.93 76 GLU B O 1
ATOM 1912 N N . ASP B 1 77 ? 6.859 1.386 -5.429 1 95.2 77 ASP B N 1
ATOM 1913 C CA . ASP B 1 77 ? 6.524 1.756 -6.801 1 95.2 77 ASP B CA 1
ATOM 1914 C C . ASP B 1 77 ? 7.167 0.797 -7.801 1 95.2 77 ASP B C 1
ATOM 1916 O O . ASP B 1 77 ? 7.821 -0.171 -7.408 1 95.2 77 ASP B O 1
ATOM 1920 N N . GLY B 1 78 ? 6.856 1.021 -9.114 1 95.23 78 GLY B N 1
ATOM 1921 C CA . GLY B 1 78 ? 7.316 0.174 -10.203 1 95.23 78 GLY B CA 1
ATOM 1922 C C . GLY B 1 78 ? 6.208 -0.655 -10.824 1 95.23 78 GLY B C 1
ATOM 1923 O O . GLY B 1 78 ? 5.365 -1.206 -10.113 1 95.23 78 GLY B O 1
ATOM 1924 N N . ASP B 1 79 ? 6.301 -0.76 -12.126 1 95.19 79 ASP B N 1
ATOM 1925 C CA . ASP B 1 79 ? 5.217 -1.42 -12.848 1 95.19 79 ASP B CA 1
ATOM 1926 C C . ASP B 1 79 ? 5.696 -2.722 -13.487 1 95.19 79 ASP B C 1
ATOM 1928 O O . ASP B 1 79 ? 4.885 -3.537 -13.93 1 95.19 79 ASP B O 1
ATOM 1932 N N . THR B 1 80 ? 7.014 -2.848 -13.607 1 96.66 80 THR B N 1
ATOM 1933 C CA . THR B 1 80 ? 7.643 -4.056 -14.13 1 96.66 80 THR B CA 1
ATOM 1934 C C . THR B 1 80 ? 8.725 -4.558 -13.179 1 96.66 80 THR B C 1
ATOM 1936 O O . THR B 1 80 ? 9.264 -3.789 -12.381 1 96.66 80 THR B O 1
ATOM 1939 N N . TYR B 1 81 ? 8.986 -5.8 -13.242 1 96.19 81 TYR B N 1
ATOM 1940 C CA . TYR B 1 81 ? 9.877 -6.432 -12.276 1 96.19 81 TYR B CA 1
ATOM 1941 C C . TYR B 1 81 ? 11.206 -5.691 -12.194 1 96.19 81 TYR B C 1
ATOM 1943 O O . TYR B 1 81 ? 11.757 -5.508 -11.106 1 96.19 81 TYR B O 1
ATOM 1951 N N . ASP B 1 82 ? 11.709 -5.198 -13.271 1 96.76 82 ASP B N 1
ATOM 1952 C CA . ASP B 1 82 ? 13.018 -4.554 -13.327 1 96.76 82 ASP B CA 1
ATOM 1953 C C . ASP B 1 82 ? 12.973 -3.162 -12.7 1 96.76 82 ASP B C 1
ATOM 1955 O O . ASP B 1 82 ? 14.015 -2.559 -12.439 1 96.76 82 ASP B O 1
ATOM 1959 N N . THR B 1 83 ? 11.787 -2.68 -12.346 1 96.84 83 THR B N 1
ATOM 1960 C CA . THR B 1 83 ? 11.677 -1.309 -11.863 1 96.84 83 THR B CA 1
ATOM 1961 C C . THR B 1 83 ? 11.124 -1.279 -10.441 1 96.84 83 THR B C 1
ATOM 1963 O O . THR B 1 83 ? 11.013 -0.211 -9.835 1 96.84 83 THR B O 1
ATOM 1966 N N . LEU B 1 84 ? 10.78 -2.457 -9.881 1 97.46 84 LEU B N 1
ATOM 1967 C CA . LEU B 1 84 ? 10.196 -2.51 -8.545 1 97.46 84 LEU B CA 1
ATOM 1968 C C . LEU B 1 84 ? 11.165 -1.955 -7.507 1 97.46 84 LEU B C 1
ATOM 1970 O O . LEU B 1 84 ? 12.35 -2.296 -7.511 1 97.46 84 LEU B O 1
ATOM 1974 N N . ARG B 1 85 ? 10.654 -1.123 -6.632 1 98.1 85 ARG B N 1
ATOM 1975 C CA . ARG B 1 85 ? 11.428 -0.626 -5.499 1 98.1 85 ARG B CA 1
ATOM 1976 C C . ARG B 1 85 ? 10.515 -0.238 -4.341 1 98.1 85 ARG B C 1
ATOM 1978 O O . ARG B 1 85 ? 9.317 -0.021 -4.533 1 98.1 85 ARG B O 1
ATOM 1985 N N . GLY B 1 86 ? 11.074 -0.245 -3.181 1 98.57 86 GLY B N 1
ATOM 1986 C CA . GLY B 1 86 ? 10.273 0.101 -2.017 1 98.57 86 GLY B CA 1
ATOM 1987 C C . GLY B 1 86 ? 11.067 0.104 -0.725 1 98.57 86 GLY B C 1
ATOM 1988 O O . GLY B 1 86 ? 12.231 -0.303 -0.705 1 98.57 86 GLY B O 1
ATOM 1989 N N . VAL B 1 87 ? 10.436 0.609 0.255 1 98.9 87 VAL B N 1
ATOM 1990 C CA . VAL B 1 87 ? 10.937 0.571 1.625 1 98.9 87 VAL B CA 1
ATOM 1991 C C . VAL B 1 87 ? 9.777 0.361 2.595 1 98.9 87 VAL B C 1
ATOM 1993 O O . VAL B 1 87 ? 8.715 0.97 2.443 1 98.9 87 VAL B O 1
ATOM 1996 N N . SER B 1 88 ? 9.965 -0.547 3.463 1 98.89 88 SER B N 1
ATOM 1997 C CA . SER B 1 88 ? 9.032 -0.796 4.557 1 98.89 88 SER B CA 1
ATOM 1998 C C . SER B 1 88 ? 9.649 -0.43 5.903 1 98.89 88 SER B C 1
ATOM 2000 O O . SER B 1 88 ? 10.761 -0.857 6.219 1 98.89 88 SER B O 1
ATOM 2002 N N . PHE B 1 89 ? 8.944 0.343 6.646 1 98.91 89 PHE B N 1
ATOM 2003 C CA . PHE B 1 89 ? 9.337 0.725 7.997 1 98.91 89 PHE B CA 1
ATOM 2004 C C . PHE B 1 89 ? 8.472 0.017 9.033 1 98.91 89 PHE B C 1
ATOM 2006 O O . PHE B 1 89 ? 7.256 -0.096 8.862 1 98.91 89 PHE B O 1
ATOM 2013 N N . GLU B 1 90 ? 9.127 -0.458 10.048 1 98.85 90 GLU B N 1
ATOM 2014 C CA . GLU B 1 90 ? 8.438 -0.999 11.215 1 98.85 90 GLU B CA 1
ATOM 2015 C C . GLU B 1 90 ? 8.863 -0.278 12.491 1 98.85 90 GLU B C 1
ATOM 2017 O O . GLU B 1 90 ? 10.04 0.045 12.664 1 98.85 90 GLU B O 1
ATOM 2022 N N . GLY B 1 91 ? 7.875 -0.048 13.282 1 98.81 91 GLY B N 1
ATOM 2023 C CA . GLY B 1 91 ? 8.142 0.61 14.551 1 98.81 91 GLY B CA 1
ATOM 2024 C C . GLY B 1 91 ? 6.881 1 15.299 1 98.81 91 GLY B C 1
ATOM 2025 O O . GLY B 1 91 ? 5.983 0.176 15.483 1 98.81 91 GLY B O 1
ATOM 2026 N N . VAL B 1 92 ? 6.882 2.285 15.798 1 98.92 92 VAL B N 1
ATOM 2027 C CA . VAL B 1 92 ? 5.733 2.79 16.542 1 98.92 92 VAL B CA 1
ATOM 2028 C C . VAL B 1 92 ? 5.353 4.177 16.027 1 98.92 92 VAL B C 1
ATOM 2030 O O . VAL B 1 92 ? 6.113 4.799 15.282 1 98.92 92 VAL B O 1
ATOM 2033 N N . ALA B 1 93 ? 4.191 4.552 16.381 1 98.88 93 ALA B N 1
ATOM 2034 C CA . ALA B 1 93 ? 3.728 5.897 16.049 1 98.88 93 ALA B CA 1
ATOM 2035 C C . ALA B 1 93 ? 3.473 6.716 17.312 1 98.88 93 ALA B C 1
ATOM 2037 O O . ALA B 1 93 ? 3.101 6.166 18.351 1 98.88 93 ALA B O 1
ATOM 2038 N N . GLU B 1 94 ? 3.698 7.949 17.212 1 98.83 94 GLU B N 1
ATOM 2039 C CA . GLU B 1 94 ? 3.379 8.915 18.258 1 98.83 94 GLU B CA 1
ATOM 2040 C C . GLU B 1 94 ? 2.338 9.923 17.78 1 98.83 94 GLU B C 1
ATOM 2042 O O . GLU B 1 94 ? 2.525 10.576 16.751 1 98.83 94 GLU B O 1
ATOM 2047 N N . ILE B 1 95 ? 1.299 10.03 18.519 1 98.82 95 ILE B N 1
ATOM 2048 C CA . ILE B 1 95 ? 0.298 11.046 18.212 1 98.82 95 ILE B CA 1
ATOM 2049 C C . ILE B 1 95 ? 0.656 12.353 18.915 1 98.82 95 ILE B C 1
ATOM 2051 O O . ILE B 1 95 ? 0.919 12.365 20.12 1 98.82 95 ILE B O 1
ATOM 2055 N N . VAL B 1 96 ? 0.703 13.389 18.139 1 98.28 96 VAL B N 1
ATOM 2056 C CA . VAL B 1 96 ? 1.058 14.712 18.64 1 98.28 96 VAL B CA 1
ATOM 2057 C C . VAL B 1 96 ? -0.072 15.697 18.346 1 98.28 96 VAL B C 1
ATOM 2059 O O . VAL B 1 96 ? -0.459 15.879 17.189 1 98.28 96 VAL B O 1
ATOM 2062 N N . ASP B 1 97 ? -0.605 16.209 19.406 1 95.98 97 ASP B N 1
ATOM 2063 C CA . ASP B 1 97 ? -1.627 17.246 19.304 1 95.98 97 ASP B CA 1
ATOM 2064 C C . ASP B 1 97 ? -1.084 18.599 19.759 1 95.98 97 ASP B C 1
ATOM 2066 O O . ASP B 1 97 ? -1.301 19.009 20.901 1 95.98 97 ASP B O 1
ATOM 2070 N N . ASP B 1 98 ? -0.279 19.224 18.948 1 96.44 98 ASP B N 1
ATOM 2071 C CA . ASP B 1 98 ? 0.431 20.482 19.164 1 96.44 98 ASP B CA 1
ATOM 2072 C C . ASP B 1 98 ? 0.296 21.403 17.954 1 96.44 98 ASP B C 1
ATOM 2074 O O . ASP B 1 98 ? 0.641 21.02 16.834 1 96.44 98 ASP B O 1
ATOM 2078 N N . PRO B 1 99 ? -0.186 22.622 18.155 1 95.86 99 PRO B N 1
ATOM 2079 C CA . PRO B 1 99 ? -0.457 23.521 17.031 1 95.86 99 PRO B CA 1
ATOM 2080 C C . PRO B 1 99 ? 0.792 23.834 16.21 1 95.86 99 PRO B C 1
ATOM 2082 O O . PRO B 1 99 ? 0.705 24.026 14.995 1 95.86 99 PRO B O 1
ATOM 2085 N N . GLU B 1 100 ? 1.889 23.947 16.854 1 96.88 100 GLU B N 1
ATOM 2086 C CA . GLU B 1 100 ? 3.116 24.232 16.117 1 96.88 100 GLU B CA 1
ATOM 2087 C C . GLU B 1 100 ? 3.513 23.056 15.229 1 96.88 100 GLU B C 1
ATOM 2089 O O . GLU B 1 100 ? 3.906 23.247 14.076 1 96.88 100 GLU B O 1
ATOM 2094 N N . VAL B 1 101 ? 3.45 21.872 15.788 1 98.13 101 VAL B N 1
ATOM 2095 C CA . VAL B 1 101 ? 3.729 20.668 15.013 1 98.13 101 VAL B CA 1
ATOM 2096 C C . VAL B 1 101 ? 2.721 20.541 13.873 1 98.13 101 VAL B C 1
ATOM 2098 O O . VAL B 1 101 ? 3.097 20.266 12.731 1 98.13 101 VAL B O 1
ATOM 2101 N N . ALA B 1 102 ? 1.488 20.799 14.214 1 98.2 102 ALA B N 1
ATOM 2102 C CA . ALA B 1 102 ? 0.433 20.726 13.207 1 98.2 102 ALA B CA 1
ATOM 2103 C C . ALA B 1 102 ? 0.72 21.669 12.042 1 98.2 102 ALA B C 1
ATOM 2105 O O . ALA B 1 102 ? 0.52 21.309 10.879 1 98.2 102 ALA B O 1
ATOM 2106 N N . HIS B 1 103 ? 1.162 22.806 12.361 1 98.09 103 HIS B N 1
ATOM 2107 C CA . HIS B 1 103 ? 1.473 23.771 11.312 1 98.09 103 HIS B CA 1
ATOM 2108 C C . HIS B 1 103 ? 2.612 23.274 10.427 1 98.09 103 HIS B C 1
ATOM 2110 O O . HIS B 1 103 ? 2.52 23.333 9.199 1 98.09 103 HIS B O 1
ATOM 2116 N N . ARG B 1 104 ? 3.675 22.796 10.954 1 98.65 104 ARG B N 1
ATOM 2117 C CA . ARG B 1 104 ? 4.818 22.315 10.185 1 98.65 104 ARG B CA 1
ATOM 2118 C C . ARG B 1 104 ? 4.426 21.138 9.299 1 98.65 104 ARG B C 1
ATOM 2120 O O . ARG B 1 104 ? 4.82 21.074 8.133 1 98.65 104 ARG B O 1
ATOM 2127 N N . VAL B 1 105 ? 3.666 20.229 9.852 1 98.87 105 VAL B N 1
ATOM 2128 C CA . VAL B 1 105 ? 3.201 19.065 9.106 1 98.87 105 VAL B CA 1
ATOM 2129 C C . VAL B 1 105 ? 2.267 19.509 7.983 1 98.87 105 VAL B C 1
ATOM 2131 O O . VAL B 1 105 ? 2.396 19.055 6.843 1 98.87 105 VAL B O 1
ATOM 2134 N N . GLY B 1 106 ? 1.324 20.394 8.317 1 98.79 106 GLY B N 1
ATOM 2135 C CA . GLY B 1 106 ? 0.424 20.933 7.31 1 98.79 106 GLY B CA 1
ATOM 2136 C C . GLY B 1 106 ? 1.149 21.606 6.16 1 98.79 106 GLY B C 1
ATOM 2137 O O . GLY B 1 106 ? 0.782 21.426 4.997 1 98.79 106 GLY B O 1
ATOM 2138 N N . VAL B 1 107 ? 2.151 22.396 6.449 1 98.86 107 VAL B N 1
ATOM 2139 C CA . VAL B 1 107 ? 2.949 23.07 5.429 1 98.86 107 VAL B CA 1
ATOM 2140 C C . VAL B 1 107 ? 3.644 22.034 4.548 1 98.86 107 VAL B C 1
ATOM 2142 O O . VAL B 1 107 ? 3.667 22.168 3.323 1 98.86 107 VAL B O 1
ATOM 2145 N N . SER B 1 108 ? 4.225 21.059 5.15 1 98.91 108 SER B N 1
ATOM 2146 C CA . SER B 1 108 ? 4.887 20.013 4.377 1 98.91 108 SER B CA 1
ATOM 2147 C C . SER B 1 108 ? 3.909 19.32 3.434 1 98.91 108 SER B C 1
ATOM 2149 O O . SER B 1 108 ? 4.209 19.124 2.254 1 98.91 108 SER B O 1
ATOM 2151 N N . VAL B 1 109 ? 2.719 18.931 3.923 1 98.8 109 VAL B N 1
ATOM 2152 C CA . VAL B 1 109 ? 1.711 18.307 3.073 1 98.8 109 VAL B CA 1
ATOM 2153 C C . VAL B 1 109 ? 1.338 19.252 1.933 1 98.8 109 VAL B C 1
ATOM 2155 O O . VAL B 1 109 ? 1.264 18.838 0.774 1 98.8 109 VAL B O 1
ATOM 2158 N N . TRP B 1 110 ? 1.106 20.527 2.264 1 98.62 110 TRP B N 1
ATOM 2159 C CA . TRP B 1 110 ? 0.767 21.518 1.24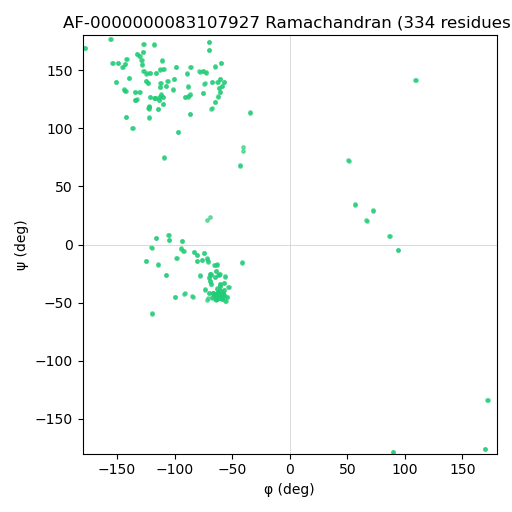8 1 98.62 110 TRP B CA 1
ATOM 2160 C C . TRP B 1 110 ? 1.831 21.567 0.158 1 98.62 110 TRP B C 1
ATOM 2162 O O . TRP B 1 110 ? 1.518 21.458 -1.03 1 98.62 110 TRP B O 1
ATOM 2172 N N . GLU B 1 111 ? 3.08 21.642 0.51 1 98.8 111 GLU B N 1
ATOM 2173 C CA . GLU B 1 111 ? 4.175 21.78 -0.445 1 98.8 111 GLU B CA 1
ATOM 2174 C C . GLU B 1 111 ? 4.341 20.515 -1.283 1 98.8 111 GLU B C 1
ATOM 2176 O O . GLU B 1 111 ? 4.676 20.588 -2.467 1 98.8 111 GLU B O 1
ATOM 2181 N N . ARG B 1 112 ? 4.084 19.445 -0.67 1 98.67 112 ARG B N 1
ATOM 2182 C CA . ARG B 1 112 ? 4.325 18.173 -1.342 1 98.67 112 ARG B CA 1
ATOM 2183 C C . ARG B 1 112 ? 3.219 17.866 -2.346 1 98.67 112 ARG B C 1
ATOM 2185 O O . ARG B 1 112 ? 3.468 17.241 -3.38 1 98.67 112 ARG B O 1
ATOM 2192 N N . TYR B 1 113 ? 1.979 18.396 -2.126 1 98.02 113 TYR B N 1
ATOM 2193 C CA . TYR B 1 113 ? 0.875 17.888 -2.932 1 98.02 113 TYR B CA 1
ATOM 2194 C C . TYR B 1 113 ? 0.164 19.022 -3.661 1 98.02 113 TYR B C 1
ATOM 2196 O O . TYR B 1 113 ? -0.629 18.781 -4.573 1 98.02 113 TYR B O 1
ATOM 2204 N N . THR B 1 114 ? 0.429 20.233 -3.256 1 97.28 114 THR B N 1
ATOM 2205 C CA . THR B 1 114 ? -0.327 21.337 -3.836 1 97.28 114 THR B CA 1
ATOM 2206 C C . THR B 1 114 ? 0.603 22.318 -4.544 1 97.28 114 THR B C 1
ATOM 2208 O O . THR B 1 114 ? 0.454 22.569 -5.742 1 97.28 114 THR B O 1
ATOM 2211 N N . GLY B 1 115 ? 1.561 22.914 -3.812 1 97.4 115 GLY B N 1
ATOM 2212 C CA . GLY B 1 115 ? 2.473 23.911 -4.35 1 97.4 115 GLY B CA 1
ATOM 2213 C C . GLY B 1 115 ? 3.295 24.606 -3.282 1 97.4 115 GLY B C 1
ATOM 2214 O O . GLY B 1 115 ? 3.231 24.24 -2.106 1 97.4 115 GLY B O 1
ATOM 2215 N N . PRO B 1 116 ? 4.065 25.565 -3.732 1 98.12 116 PRO B N 1
ATOM 2216 C CA . PRO B 1 116 ? 4.876 26.273 -2.738 1 98.12 116 PRO B CA 1
ATOM 2217 C C . PRO B 1 116 ? 4.031 26.96 -1.668 1 98.12 116 PRO B C 1
ATOM 2219 O O . PRO B 1 116 ? 2.952 27.478 -1.967 1 98.12 116 PRO B O 1
ATOM 2222 N N . TYR B 1 117 ? 4.533 26.911 -0.499 1 98.44 117 TYR B N 1
ATOM 2223 C CA . TYR B 1 117 ? 3.847 27.563 0.611 1 98.44 117 TYR B CA 1
ATOM 2224 C C . TYR B 1 117 ? 4.278 29.019 0.74 1 98.44 117 TYR B C 1
ATOM 2226 O O . TYR B 1 117 ? 5.463 29.336 0.606 1 98.44 117 TYR B O 1
ATOM 2234 N N . THR B 1 118 ? 3.324 29.944 0.956 1 98.01 118 THR B N 1
ATOM 2235 C CA . THR B 1 118 ? 3.532 31.321 1.392 1 98.01 118 THR B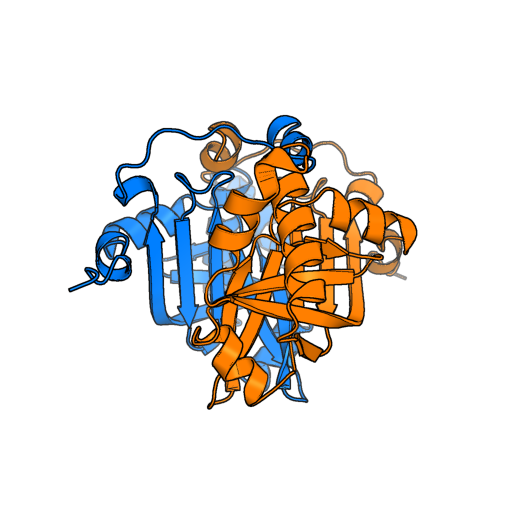 CA 1
ATOM 2236 C C . THR B 1 118 ? 2.613 31.663 2.561 1 98.01 118 THR B C 1
ATOM 2238 O O . THR B 1 118 ? 1.628 30.963 2.808 1 98.01 118 THR B O 1
ATOM 2241 N N . ASP B 1 119 ? 2.959 32.658 3.204 1 96.83 119 ASP B N 1
ATOM 2242 C CA . ASP B 1 119 ? 2.159 33.063 4.356 1 96.83 119 ASP B CA 1
ATOM 2243 C C . ASP B 1 119 ? 0.702 33.294 3.959 1 96.83 119 ASP B C 1
ATOM 2245 O O . ASP B 1 119 ? -0.204 33.115 4.775 1 96.83 119 ASP B O 1
ATOM 2249 N N . GLU B 1 120 ? 0.504 33.653 2.738 1 97.6 120 GLU B N 1
ATOM 2250 C CA . GLU B 1 120 ? -0.851 33.881 2.246 1 97.6 120 GLU B CA 1
ATOM 2251 C C . GLU B 1 120 ? -1.663 32.589 2.245 1 97.6 120 GLU B C 1
ATOM 2253 O O . GLU B 1 120 ? -2.896 32.624 2.26 1 97.6 120 GLU B O 1
ATOM 2258 N N . MET B 1 121 ? -0.988 31.495 2.311 1 97.39 121 MET B N 1
ATOM 2259 C CA . MET B 1 121 ? -1.662 30.201 2.26 1 97.39 121 MET B CA 1
ATOM 2260 C C . MET B 1 121 ? -1.991 29.703 3.663 1 97.39 121 MET B C 1
ATOM 2262 O O . MET B 1 121 ? -2.645 28.67 3.823 1 97.39 121 MET B O 1
ATOM 2266 N N . LYS B 1 122 ? -1.56 30.374 4.673 1 97.43 122 LYS B N 1
ATOM 2267 C CA . LYS B 1 122 ? -1.679 29.924 6.057 1 97.43 122 LYS B CA 1
ATOM 2268 C C . LYS B 1 122 ? -3.126 29.59 6.404 1 97.43 122 LYS B C 1
ATOM 2270 O O . LYS B 1 122 ? -3.402 28.549 7.003 1 97.43 122 LYS B O 1
ATOM 2275 N N . PRO B 1 123 ? -4.164 30.435 6.035 1 97.07 123 PRO B N 1
ATOM 2276 C CA . PRO B 1 123 ? -5.544 30.085 6.38 1 97.07 123 PRO B CA 1
ATOM 2277 C C . PRO B 1 123 ? -5.987 28.76 5.765 1 97.07 123 PRO B C 1
ATOM 2279 O O . PRO B 1 123 ? -6.774 28.027 6.37 1 97.07 123 PRO B O 1
ATOM 2282 N N . PHE B 1 124 ? -5.546 28.43 4.631 1 96.61 124 PHE B N 1
ATOM 2283 C CA . PHE B 1 124 ? -5.9 27.181 3.967 1 96.61 124 PHE B CA 1
ATOM 2284 C C . PHE B 1 124 ? -5.265 25.992 4.679 1 96.61 124 PHE B C 1
ATOM 2286 O O . PHE B 1 124 ? -5.92 24.971 4.897 1 96.61 124 PHE B O 1
ATOM 2293 N N . VAL B 1 125 ? -4.048 26.15 5.072 1 97.84 125 VAL B N 1
ATOM 2294 C CA . VAL B 1 125 ? -3.357 25.089 5.796 1 97.84 125 VAL B CA 1
ATOM 2295 C C . VAL B 1 125 ? -4.011 24.882 7.16 1 97.84 125 VAL B C 1
ATOM 2297 O O . VAL B 1 125 ? -4.219 23.745 7.59 1 97.84 125 VAL B O 1
ATOM 2300 N N . ASP B 1 126 ? -4.354 25.968 7.808 1 96.5 126 ASP B N 1
ATOM 2301 C CA . ASP B 1 126 ? -5.032 25.875 9.097 1 96.5 126 ASP B CA 1
ATOM 2302 C C . ASP B 1 126 ? -6.366 25.144 8.965 1 96.5 126 ASP B C 1
ATOM 2304 O O . ASP B 1 126 ? -6.716 24.321 9.813 1 96.5 126 ASP B O 1
ATOM 2308 N N . GLN B 1 127 ? -7.05 25.489 7.969 1 96.37 127 GLN B N 1
ATOM 2309 C CA . GLN B 1 127 ? -8.33 24.829 7.732 1 96.37 127 GLN B CA 1
ATOM 2310 C C . GLN B 1 127 ? -8.137 23.342 7.447 1 96.37 127 GLN B C 1
ATOM 2312 O O . GLN B 1 127 ? -8.907 22.508 7.928 1 96.37 127 GLN B O 1
ATOM 2317 N N . MET B 1 128 ? -7.15 23.024 6.638 1 95.71 128 MET B N 1
ATOM 2318 C CA . MET B 1 128 ? -6.83 21.637 6.316 1 95.71 128 MET B CA 1
ATOM 2319 C C . MET B 1 128 ? -6.548 20.835 7.582 1 95.71 128 MET B C 1
ATOM 2321 O O . MET B 1 128 ? -6.899 19.657 7.667 1 95.71 128 MET B O 1
ATOM 2325 N N . MET B 1 129 ? -5.981 21.47 8.573 1 97.16 129 MET B N 1
ATOM 2326 C CA . MET B 1 129 ? -5.533 20.777 9.778 1 97.16 129 MET B CA 1
ATOM 2327 C C . MET B 1 129 ? -6.608 20.812 10.858 1 97.16 129 MET B C 1
ATOM 2329 O O . MET B 1 129 ? -6.411 20.283 11.954 1 97.16 129 MET B O 1
ATOM 2333 N N . ASN B 1 130 ? -7.731 21.398 10.49 1 95.12 130 ASN B N 1
ATOM 2334 C CA . ASN B 1 130 ? -8.805 21.492 11.473 1 95.12 130 ASN B CA 1
ATOM 2335 C C . ASN B 1 130 ? -9.29 20.111 11.907 1 95.12 130 ASN B C 1
ATOM 2337 O O . ASN B 1 130 ? -9.555 19.249 11.067 1 95.12 130 ASN B O 1
ATOM 2341 N N . ASN B 1 131 ? -9.345 19.82 13.238 1 95.72 131 ASN B N 1
ATOM 2342 C CA . ASN B 1 131 ? -9.815 18.591 13.868 1 95.72 131 ASN B CA 1
ATOM 2343 C C . ASN B 1 131 ? -8.9 17.412 13.551 1 95.72 131 ASN B C 1
ATOM 2345 O O . ASN B 1 131 ? -9.337 16.26 13.563 1 95.72 131 ASN B O 1
ATOM 2349 N N . ARG B 1 132 ? -7.673 17.763 13.147 1 97.52 132 ARG B N 1
ATOM 2350 C CA . ARG B 1 132 ? -6.714 16.708 12.835 1 97.52 132 ARG B CA 1
ATOM 2351 C C . ARG B 1 132 ? -5.61 16.644 13.884 1 97.52 132 ARG B C 1
ATOM 2353 O O . ARG B 1 132 ? -5.352 17.626 14.583 1 97.52 132 ARG B O 1
ATOM 2360 N N . VAL B 1 133 ? -5.077 15.488 14.074 1 98.52 133 VAL B N 1
ATOM 2361 C CA . VAL B 1 133 ? -3.857 15.258 14.84 1 98.52 133 VAL B CA 1
ATOM 2362 C C . VAL B 1 133 ? -2.731 14.829 13.902 1 98.52 133 VAL B C 1
ATOM 2364 O O . VAL B 1 133 ? -2.985 14.376 12.783 1 98.52 133 VAL B O 1
ATOM 2367 N N . CYS B 1 134 ? -1.522 15.03 14.401 1 98.85 134 CYS B N 1
ATOM 2368 C CA . CYS B 1 134 ? -0.342 14.585 13.668 1 98.85 134 CYS B CA 1
ATOM 2369 C C . CYS B 1 134 ? 0.187 13.272 14.234 1 98.85 134 CYS B C 1
ATOM 2371 O O . CYS B 1 134 ? 0.154 13.056 15.446 1 98.85 134 CYS B O 1
ATOM 2373 N N . VAL B 1 135 ? 0.641 12.413 13.384 1 98.95 135 VAL B N 1
ATOM 2374 C CA . VAL B 1 135 ? 1.2 11.116 13.75 1 98.95 135 VAL B CA 1
ATOM 2375 C C . VAL B 1 135 ? 2.632 11.006 13.23 1 98.95 135 VAL B C 1
ATOM 2377 O O . VAL B 1 135 ? 2.869 11.089 12.023 1 98.95 135 VAL B O 1
ATOM 2380 N N . ARG B 1 136 ? 3.556 10.851 14.099 1 98.95 136 ARG B N 1
ATOM 2381 C CA . ARG B 1 136 ? 4.947 10.612 13.73 1 98.95 136 ARG B CA 1
ATOM 2382 C C . ARG B 1 136 ? 5.235 9.119 13.618 1 98.95 136 ARG B C 1
ATOM 2384 O O . ARG B 1 136 ? 4.943 8.354 14.54 1 98.95 136 ARG B O 1
ATOM 2391 N N . ILE B 1 137 ? 5.763 8.707 12.544 1 98.91 137 ILE B N 1
ATOM 2392 C CA . ILE B 1 137 ? 6.224 7.329 12.406 1 98.91 137 ILE B CA 1
ATOM 2393 C C . ILE B 1 137 ? 7.658 7.211 12.915 1 98.91 137 ILE B C 1
ATOM 2395 O O . ILE B 1 137 ? 8.587 7.745 12.304 1 98.91 137 ILE B O 1
ATOM 2399 N N . VAL B 1 138 ? 7.812 6.531 13.98 1 98.82 138 VAL B N 1
ATOM 2400 C CA . VAL B 1 138 ? 9.128 6.276 14.557 1 98.82 138 VAL B CA 1
ATOM 2401 C C . VAL B 1 138 ? 9.631 4.905 14.111 1 98.82 138 VAL B C 1
ATOM 2403 O O . VAL B 1 138 ? 9.357 3.894 14.761 1 98.82 138 VAL B O 1
ATOM 2406 N N . ALA B 1 139 ? 10.449 4.894 13.074 1 98.48 139 ALA B N 1
ATOM 2407 C CA . ALA B 1 139 ? 10.935 3.653 12.478 1 98.48 139 ALA B CA 1
ATOM 2408 C C . ALA B 1 139 ? 12.012 3.012 13.348 1 98.48 139 ALA B C 1
ATOM 2410 O O . ALA B 1 139 ? 12.981 3.671 13.734 1 98.48 139 ALA B O 1
ATOM 2411 N N . ARG B 1 140 ? 11.881 1.79 13.62 1 98.12 140 ARG B N 1
ATOM 2412 C CA . ARG B 1 140 ? 12.881 1.018 14.352 1 98.12 140 ARG B CA 1
ATOM 2413 C C . ARG B 1 140 ? 13.616 0.056 13.424 1 98.12 140 ARG B C 1
ATOM 2415 O O . ARG B 1 140 ? 14.746 -0.347 13.709 1 98.12 140 ARG B O 1
ATOM 2422 N N . ARG B 1 141 ? 12.975 -0.346 12.364 1 97.7 141 ARG B N 1
ATOM 2423 C CA . ARG B 1 141 ? 13.534 -1.197 11.319 1 97.7 141 ARG B CA 1
ATOM 2424 C C . ARG B 1 141 ? 13.091 -0.728 9.936 1 97.7 141 ARG B C 1
ATOM 2426 O O . ARG B 1 141 ? 11.95 -0.296 9.758 1 97.7 141 ARG B O 1
ATOM 2433 N N . ALA B 1 142 ? 14.039 -0.85 8.992 1 98.21 142 ALA B N 1
ATOM 2434 C CA . ALA B 1 142 ? 13.726 -0.557 7.596 1 98.21 142 ALA B CA 1
ATOM 2435 C C . ALA B 1 142 ? 14.194 -1.685 6.681 1 98.21 142 ALA B C 1
ATOM 2437 O O . ALA B 1 142 ? 15.295 -2.214 6.851 1 98.21 142 ALA B O 1
ATOM 2438 N N . ARG B 1 143 ? 13.337 -2.108 5.831 1 97.92 143 ARG B N 1
ATOM 2439 C CA . ARG B 1 143 ? 13.676 -3.027 4.749 1 97.92 143 ARG B CA 1
ATOM 2440 C C . ARG B 1 143 ? 13.447 -2.378 3.388 1 97.92 143 ARG B C 1
ATOM 2442 O O . ARG B 1 143 ? 12.35 -1.893 3.102 1 97.92 143 ARG B O 1
ATOM 2449 N N . SER B 1 144 ? 14.495 -2.387 2.553 1 98.73 144 SER B N 1
ATOM 2450 C CA . SER B 1 144 ? 14.367 -1.724 1.26 1 98.73 144 SER B CA 1
ATOM 2451 C C . SER B 1 144 ? 14.791 -2.646 0.122 1 98.73 144 SER B C 1
ATOM 2453 O O . SER B 1 144 ? 15.471 -3.648 0.349 1 98.73 144 SER B O 1
ATOM 2455 N N . TRP B 1 145 ? 14.342 -2.343 -1.036 1 98.48 145 TRP B N 1
ATOM 2456 C CA . TRP B 1 145 ? 14.728 -3.03 -2.264 1 98.48 145 TRP B CA 1
ATOM 2457 C C . TRP B 1 145 ? 14.648 -2.09 -3.463 1 98.48 145 TRP B C 1
ATOM 2459 O O . TRP B 1 145 ? 13.75 -1.248 -3.541 1 98.48 145 TRP B O 1
ATOM 2469 N N . ASP B 1 146 ? 15.563 -2.202 -4.281 1 98.39 146 ASP B N 1
ATOM 2470 C CA . ASP B 1 146 ? 15.602 -1.5 -5.56 1 98.39 146 ASP B CA 1
ATOM 2471 C C . ASP B 1 146 ? 16.049 -2.432 -6.685 1 98.39 146 ASP B C 1
ATOM 2473 O O . ASP B 1 146 ? 17.248 -2.613 -6.908 1 98.39 146 ASP B O 1
ATOM 2477 N N . HIS B 1 147 ? 15.091 -2.961 -7.508 1 97.77 147 HIS B N 1
ATOM 2478 C CA . HIS B 1 147 ? 15.381 -3.96 -8.531 1 97.77 147 HIS B CA 1
ATOM 2479 C C . HIS B 1 147 ? 16.154 -3.348 -9.695 1 97.77 147 HIS B C 1
ATOM 2481 O O . HIS B 1 147 ? 16.731 -4.071 -10.511 1 97.77 147 HIS B O 1
ATOM 2487 N N . ARG B 1 148 ? 16.17 -2.073 -9.736 1 96.91 148 ARG B N 1
ATOM 2488 C CA . ARG B 1 148 ? 16.967 -1.421 -10.769 1 96.91 148 ARG B CA 1
ATOM 2489 C C . ARG B 1 148 ? 18.449 -1.736 -10.598 1 96.91 148 ARG B C 1
ATOM 2491 O O . ARG B 1 148 ? 19.235 -1.577 -11.534 1 96.91 148 ARG B O 1
ATOM 2498 N N . LYS B 1 149 ? 18.798 -2.2 -9.424 1 97.34 149 LYS B N 1
ATOM 2499 C CA . LYS B 1 149 ? 20.187 -2.525 -9.117 1 97.34 149 LYS B CA 1
ATOM 2500 C C . LYS B 1 149 ? 20.549 -3.92 -9.619 1 97.34 149 LYS B C 1
ATOM 2502 O O . LYS B 1 149 ? 21.721 -4.303 -9.612 1 97.34 149 LYS B O 1
ATOM 2507 N N . LEU B 1 150 ? 19.576 -4.674 -10.115 1 95.9 150 LEU B N 1
ATOM 2508 C CA . LEU B 1 150 ? 19.813 -6.057 -10.515 1 95.9 150 LEU B CA 1
ATOM 2509 C C . LEU B 1 150 ? 20.45 -6.121 -11.899 1 95.9 150 LEU B C 1
ATOM 2511 O O . LEU B 1 150 ? 20.952 -7.17 -12.307 1 95.9 150 LEU B O 1
ATOM 2515 N N . GLY B 1 151 ? 20.427 -5.025 -12.628 1 93.95 151 GLY B N 1
ATOM 2516 C CA . GLY B 1 151 ? 20.992 -5.029 -13.968 1 93.95 151 GLY B CA 1
ATOM 2517 C C . GLY B 1 151 ? 20.151 -5.801 -14.968 1 93.95 151 GLY B C 1
ATOM 2518 O O . GLY B 1 151 ? 20.683 -6.385 -15.914 1 93.95 151 GLY B O 1
ATOM 2519 N N . LEU B 1 152 ? 18.877 -5.854 -14.777 1 95.25 152 LEU B N 1
ATOM 2520 C CA . LEU B 1 152 ? 17.969 -6.532 -15.695 1 95.25 152 LEU B CA 1
ATOM 2521 C C . LEU B 1 152 ? 17.684 -5.664 -16.917 1 95.25 152 LEU B C 1
ATOM 2523 O O . LEU B 1 152 ? 17.688 -4.434 -16.824 1 95.25 152 LEU B O 1
ATOM 2527 N N . PRO B 1 153 ? 17.458 -6.352 -18.012 1 96.77 153 PRO B N 1
ATOM 2528 C CA . PRO B 1 153 ? 16.983 -5.568 -19.155 1 96.77 153 PRO B CA 1
ATOM 2529 C C . PRO B 1 153 ? 15.604 -4.957 -18.919 1 96.77 153 PRO B C 1
ATOM 2531 O O . PRO B 1 153 ? 14.806 -5.502 -18.153 1 96.77 153 PRO B O 1
ATOM 2534 N N . PRO B 1 154 ? 15.367 -3.812 -19.628 1 96.7 154 PRO B N 1
ATOM 2535 C CA . PRO B 1 154 ? 14.032 -3.223 -19.497 1 96.7 154 PRO B CA 1
ATOM 2536 C C . PRO B 1 154 ? 12.92 -4.182 -19.918 1 96.7 154 PRO B C 1
ATOM 2538 O O . PRO B 1 154 ? 13.068 -4.911 -20.902 1 96.7 154 PRO B O 1
ATOM 2541 N N . MET B 1 155 ? 11.913 -4.199 -19.139 1 95.94 155 MET B N 1
ATOM 2542 C CA . MET B 1 155 ? 10.749 -5.038 -19.408 1 95.94 155 MET B CA 1
ATOM 2543 C C . MET B 1 155 ? 9.531 -4.186 -19.749 1 95.94 155 MET B C 1
ATOM 2545 O O . MET B 1 155 ? 9.301 -3.147 -19.128 1 95.94 155 MET B O 1
ATOM 2549 N N . PRO B 1 156 ? 8.794 -4.629 -20.701 1 95.21 156 PRO B N 1
ATOM 2550 C CA . PRO B 1 156 ? 7.564 -3.889 -20.991 1 95.21 156 PRO B CA 1
ATOM 2551 C C . PRO B 1 156 ? 6.465 -4.145 -19.963 1 95.21 156 PRO B C 1
ATOM 2553 O O . PRO B 1 156 ? 6.44 -5.205 -19.331 1 95.21 156 PRO B O 1
ATOM 2556 N N . VAL B 1 157 ? 5.626 -3.097 -19.768 1 96.3 157 VAL B N 1
ATOM 2557 C CA . VAL B 1 157 ? 4.4 -3.336 -19.015 1 96.3 157 VAL B CA 1
ATOM 2558 C C . VAL B 1 157 ? 3.464 -4.233 -19.822 1 96.3 157 VAL B C 1
ATOM 2560 O O . VAL B 1 157 ? 3.105 -3.905 -20.955 1 96.3 157 VAL B O 1
ATOM 2563 N N . GLY B 1 158 ? 3.179 -5.446 -19.296 1 96.31 158 GLY B N 1
ATOM 2564 C CA . GLY B 1 158 ? 2.36 -6.406 -20.019 1 96.31 158 GLY B CA 1
ATOM 2565 C C . GLY B 1 158 ? 1.183 -6.916 -19.209 1 96.31 158 GLY B C 1
ATOM 2566 O O . GLY B 1 158 ? 1.008 -6.532 -18.05 1 96.31 158 GLY B O 1
ATOM 2567 N N . GLY B 1 159 ? 0.364 -7.675 -19.95 1 97.62 159 GLY B N 1
ATOM 2568 C CA . GLY B 1 159 ? -0.745 -8.36 -19.306 1 97.62 159 GLY B CA 1
ATOM 2569 C C . GLY B 1 159 ? -2.015 -7.532 -19.267 1 97.62 159 GLY B C 1
ATOM 2570 O O . GLY B 1 159 ? -2.04 -6.401 -19.755 1 97.62 159 GLY B O 1
ATOM 2571 N N . THR B 1 160 ? -3.02 -8.108 -18.671 1 98.11 160 THR B N 1
ATOM 2572 C CA . THR B 1 160 ? -4.349 -7.506 -18.664 1 98.11 160 THR B CA 1
ATOM 2573 C C . THR B 1 160 ? -4.384 -6.284 -17.75 1 98.11 160 THR B C 1
ATOM 2575 O O . THR B 1 160 ? -5.318 -5.483 -17.812 1 98.11 160 THR B O 1
ATOM 2578 N N . THR B 1 161 ? -3.35 -6.089 -16.936 1 97.53 161 THR B N 1
ATOM 2579 C CA . THR B 1 161 ? -3.329 -4.942 -16.036 1 97.53 161 THR B CA 1
ATOM 2580 C C . THR B 1 161 ? -2.575 -3.774 -16.666 1 97.53 161 THR B C 1
ATOM 2582 O O . THR B 1 161 ? -2.493 -2.693 -16.08 1 97.53 161 THR B O 1
ATOM 2585 N N . ALA B 1 162 ? -2.014 -3.938 -17.818 1 96.71 162 ALA B N 1
ATOM 2586 C CA . ALA B 1 162 ? -1.181 -2.927 -18.463 1 96.71 162 ALA B CA 1
ATOM 2587 C C . ALA B 1 162 ? -1.945 -1.617 -18.639 1 96.71 162 ALA B C 1
ATOM 2589 O O . ALA B 1 162 ? -1.385 -0.535 -18.452 1 96.71 162 ALA B O 1
ATOM 2590 N N . PRO B 1 163 ? -3.231 -1.655 -18.988 1 93.51 163 PRO B N 1
ATOM 2591 C CA . PRO B 1 163 ? -3.957 -0.398 -19.188 1 93.51 163 PRO B CA 1
ATOM 2592 C C . PRO B 1 163 ? -4.003 0.463 -17.928 1 93.51 163 PRO B C 1
ATOM 2594 O O . PRO B 1 163 ? -4.116 1.688 -18.017 1 93.51 163 PRO B O 1
ATOM 2597 N N . SER B 1 164 ? -3.892 -0.16 -16.786 1 89.37 164 SER B N 1
ATOM 2598 C CA . SER B 1 164 ? -3.954 0.592 -15.537 1 89.37 164 SER B CA 1
ATOM 2599 C C . SER B 1 164 ? -2.727 1.48 -15.365 1 89.37 164 SER B C 1
ATOM 2601 O O . SER B 1 164 ? -2.759 2.451 -14.607 1 89.37 164 SER B O 1
ATOM 2603 N N . VAL B 1 165 ? -1.697 1.102 -15.953 1 85.58 165 VAL B N 1
ATOM 2604 C CA . VAL B 1 165 ? -0.445 1.849 -15.903 1 85.58 165 VAL B CA 1
ATOM 2605 C C . VAL B 1 165 ? -0.462 2.957 -16.954 1 85.58 165 VAL B C 1
ATOM 2607 O O . VAL B 1 165 ? 0.043 4.056 -16.715 1 85.58 165 VAL B O 1
ATOM 2610 N N . GLN B 1 166 ? -0.91 2.623 -18.213 1 69.46 166 GLN B N 1
ATOM 2611 C CA . GLN B 1 166 ? -0.825 3.486 -19.387 1 69.46 166 GLN B CA 1
ATOM 2612 C C . GLN B 1 166 ? -1.795 4.66 -19.278 1 69.46 166 GLN B C 1
ATOM 2614 O O . GLN B 1 166 ? -1.529 5.742 -19.806 1 69.46 166 GLN B O 1
ATOM 2619 N N . THR B 1 167 ? -2.979 4.285 -18.895 1 57.17 167 THR B N 1
ATOM 2620 C CA . THR B 1 167 ? -3.959 5.366 -18.896 1 57.17 167 THR B CA 1
ATOM 2621 C C . THR B 1 167 ? -3.683 6.347 -17.761 1 57.17 167 THR B C 1
ATOM 2623 O O . THR B 1 167 ? -4.293 7.417 -17.695 1 57.17 167 THR B O 1
ATOM 2626 N N . GLY B 1 168 ? -2.584 6.398 -17.27 1 51.44 168 GLY B N 1
ATOM 2627 C CA . GLY B 1 168 ? -2.423 7.332 -16.167 1 51.44 168 GLY B CA 1
ATOM 2628 C C . GLY B 1 168 ? -3.468 7.16 -15.082 1 51.44 168 GLY B C 1
ATOM 2629 O O . GLY B 1 168 ? -4.588 7.661 -15.206 1 51.44 168 GLY B O 1
ATOM 2630 N N . ARG B 1 169 ? -3.55 6.226 -14.272 1 35.04 169 ARG B N 1
ATOM 2631 C CA . ARG B 1 169 ? -4.091 6.586 -12.965 1 35.04 169 ARG B CA 1
ATOM 2632 C C . ARG B 1 169 ? -3.509 7.909 -12.478 1 35.04 169 ARG B C 1
ATOM 2634 O O . ARG B 1 169 ? -2.315 8.167 -12.644 1 35.04 169 ARG B O 1
#

Sequence (338 aa):
MGTNQRASIVMSEEEIADYVVKSRTGTLATVGPDGQPHLVAMWYAVVDGEIWLETKAKSQKAVNLRRDARVSFLIEDGDTYDTLRGVSFEGVAEIVDDPEVAHRVGVSVWERYTGPYTDEMKPFVDQMMNNRVCVRIVARRARSWDHRKLGLPPMPVGGTTAPSVQTGRMGTNQRASIVMSEEEIADYVVKSRTGTLATVGPDGQPHLVAMWYAVVDGEIWLETKAKSQKAVNLRRDARVSFLIEDGDTYDTLRGVSFEGVAEIVDDPEVAHRVGVSVWERYTGPYTDEMKPFVDQMMNNRVCVRIVARRARSWDHRKLGLPPMPVGGTTAPSVQTGR